Protein AF-A0A7S2TRZ1-F1 (afdb_monomer)

Sequence (230 aa):
ISNISLGAEDNKESEDEAQDNDDRSEGPHEAHVPESIKLAAESANAAPFIQKLPEGYHTQLGEGGISLSGGQQQRIAIARAIEKKPALLLLDEAFANLDAKAEASVLGALKSLVQARPQTVVTVAHQLSTIAWSDQIVCMEHGTVAEIGSHKELMAQKGLYFQLYEQQRNSCEVAGKEEDDDEDEPDTLNLPDLKMYRALTLPVLRRARSDVLALCGGDDMSLGEKRTSL

Organism: NCBI:txid641309

Solvent-accessible surface area (backbone atoms only — not comparable to full-atom values): 14713 Å² total; per-residue (Å²): 130,81,64,94,67,83,75,87,76,91,81,80,92,73,91,79,83,92,74,92,82,82,98,64,94,71,58,98,68,62,82,87,66,58,65,64,54,54,53,19,23,49,40,28,67,30,42,80,59,36,67,71,38,98,41,28,89,71,51,58,54,43,98,95,42,54,82,70,54,69,36,55,51,36,22,49,53,48,13,58,54,54,55,68,63,53,58,68,43,80,35,74,48,63,56,75,58,44,55,72,68,56,39,54,51,26,52,53,39,49,54,50,49,48,72,75,41,92,47,50,75,50,74,49,64,93,52,56,81,79,52,54,80,40,82,64,43,77,42,71,51,100,90,40,80,71,46,74,36,30,50,70,57,39,53,71,67,61,44,72,65,28,54,55,46,52,51,56,54,49,61,62,57,56,78,73,68,87,80,90,84,86,89,81,81,88,76,76,85,82,67,83,67,73,65,54,65,69,60,64,50,55,62,58,53,52,48,55,51,50,56,50,47,68,71,47,77,83,76,90,78,89,76,84,80,82,80,86,76,136

Mean predicted aligned error: 16.38 Å

Radius of gyration: 23.21 Å; Cα contacts (8 Å, |Δi|>4): 169; chains: 1; bounding box: 48×49×70 Å

Secondary structure (DSSP, 8-state):
---------------------------TT-TT--HHHHHHHHHTT-HHHHTTSTTGGG--BSTTSBPPPHHHHHHHHHHHHHHT--SEEEEESTTTTS-HHHHHHHHHHHHHHHHHS--EEEEE-S-GGGTTT-S-EEEEETTEEEEEE-HHHHHHHTSHHHHHHHHHHHHHHHTT-----------------THHHHHHHHHHHHHHHHHHHHHS--------------

pLDDT: mean 70.96, std 24.3, range [24.33, 96.19]

InterPro domains:
  IPR003439 ABC transporter-like, ATP-binding domain [PF00005] (21-96)
  IPR003439 ABC transporter-like, ATP-binding domain [PS50893] (1-167)
  IPR017871 ABC transporter-like, conserved site [PS00211] (68-82)
  IPR027417 P-loop containing nucleoside triphosphate hydrolase [G3DSA:3.40.50.300] (3-181)
  IPR027417 P-loop containing nucleoside triphosphate hydrolase [SSF52540] (34-168)
  IPR039421 Type 1 protein exporter [PTHR43394] (2-171)

Nearest PDB structures (foldseek):
  7dqv-assembly1_A  TM=9.314E-01  e=6.293E-12  Cyanidioschyzon merolae strain 10D
  6a6m-assembly1_A  TM=9.317E-01  e=4.608E-11  Cyanidioschyzon merolae strain 10D
  2ixf-assembly2_D  TM=9.029E-01  e=1.224E-09  Rattus norvegicus
  2ixf-assembly2_C  TM=9.037E-01  e=5.290E-09  Rattus norvegicus
  4k8o-assembly1_A-2  TM=8.414E-01  e=3.511E-09  Rattus norvegicus

Structure (mmCIF, N/CA/C/O backbone):
data_AF-A0A7S2TRZ1-F1
#
_entry.id   AF-A0A7S2TRZ1-F1
#
loop_
_atom_site.group_PDB
_atom_site.id
_atom_site.type_symbol
_atom_site.label_atom_id
_atom_site.label_alt_id
_atom_site.label_comp_id
_atom_site.label_asym_id
_atom_site.label_entity_id
_atom_site.label_seq_id
_atom_site.pdbx_PDB_ins_code
_atom_site.Cartn_x
_atom_site.Cartn_y
_atom_site.Cartn_z
_atom_site.occupancy
_atom_site.B_iso_or_equiv
_atom_site.auth_seq_id
_atom_site.auth_comp_id
_atom_site.auth_asym_id
_atom_site.auth_atom_id
_atom_site.pdbx_PDB_model_num
ATOM 1 N N . ILE A 1 1 ? 8.282 -18.794 -9.040 1.00 36.75 1 ILE A N 1
ATOM 2 C CA . ILE A 1 1 ? 7.969 -17.427 -9.518 1.00 36.75 1 ILE A CA 1
ATOM 3 C C . ILE A 1 1 ? 8.087 -17.505 -11.028 1.00 36.75 1 ILE A C 1
ATOM 5 O O . ILE A 1 1 ? 9.167 -17.328 -11.566 1.00 36.75 1 ILE A O 1
ATOM 9 N N . SER A 1 2 ? 7.024 -17.992 -11.665 1.00 24.33 2 SER A N 1
ATOM 10 C CA . SER A 1 2 ? 7.039 -18.350 -13.082 1.00 24.33 2 SER A CA 1
ATOM 11 C C . SER A 1 2 ? 6.894 -17.097 -13.937 1.00 24.33 2 SER A C 1
ATOM 13 O O . SER A 1 2 ? 6.136 -16.201 -13.563 1.00 24.33 2 SER A O 1
ATOM 15 N N . ASN A 1 3 ? 7.667 -17.079 -15.022 1.00 29.25 3 ASN A N 1
ATOM 16 C CA . ASN A 1 3 ? 7.712 -16.189 -16.178 1.00 29.25 3 ASN A CA 1
ATOM 17 C C . ASN A 1 3 ? 6.797 -14.957 -16.156 1.00 29.25 3 ASN A C 1
ATOM 19 O O . ASN A 1 3 ? 5.576 -15.052 -16.018 1.00 29.25 3 ASN A O 1
ATOM 23 N N . ILE A 1 4 ? 7.369 -13.806 -16.511 1.00 36.12 4 ILE A N 1
ATOM 24 C CA . ILE A 1 4 ? 6.611 -12.776 -17.228 1.00 36.12 4 ILE A CA 1
ATOM 25 C C . ILE A 1 4 ? 6.360 -13.318 -18.649 1.00 36.12 4 ILE A C 1
ATOM 27 O O . ILE A 1 4 ? 6.945 -12.867 -19.622 1.00 36.12 4 ILE A O 1
ATOM 31 N N . SER A 1 5 ? 5.535 -14.358 -18.766 1.00 33.22 5 SER A N 1
ATOM 32 C CA . SER A 1 5 ? 4.888 -14.717 -20.022 1.00 33.22 5 SER A CA 1
ATOM 33 C C . SER A 1 5 ? 3.556 -13.985 -20.008 1.00 33.22 5 SER A C 1
ATOM 35 O O . SER A 1 5 ? 2.584 -14.443 -19.410 1.00 33.22 5 SER A O 1
ATOM 37 N N . LEU A 1 6 ? 3.540 -12.798 -20.612 1.00 41.31 6 LEU A N 1
ATOM 38 C CA . LEU A 1 6 ? 2.312 -12.149 -21.058 1.00 41.31 6 LEU A CA 1
ATOM 39 C C . LEU A 1 6 ? 1.797 -12.972 -22.241 1.00 41.31 6 LEU A C 1
ATOM 41 O O . LEU A 1 6 ? 2.135 -12.709 -23.390 1.00 41.31 6 LEU A O 1
ATOM 45 N N . GLY A 1 7 ? 1.090 -14.057 -21.924 1.00 29.17 7 GLY A N 1
ATOM 46 C CA . GLY A 1 7 ? 0.453 -14.923 -22.903 1.00 29.17 7 GLY A CA 1
ATOM 47 C C . GLY A 1 7 ? -0.601 -14.140 -23.670 1.00 29.17 7 GLY A C 1
ATOM 48 O O . GLY A 1 7 ? -1.638 -13.781 -23.118 1.00 29.17 7 GLY A O 1
ATOM 49 N N . ALA A 1 8 ? -0.298 -13.881 -24.937 1.00 36.03 8 ALA A N 1
ATOM 50 C CA . ALA A 1 8 ? -1.290 -13.745 -25.979 1.00 36.03 8 ALA A CA 1
ATOM 51 C C . ALA A 1 8 ? -1.864 -15.139 -26.244 1.00 36.03 8 ALA A C 1
ATOM 53 O O . ALA A 1 8 ? -1.216 -15.921 -26.925 1.00 36.03 8 ALA A O 1
ATOM 54 N N . GLU A 1 9 ? -3.041 -15.447 -25.705 1.00 43.03 9 GLU A N 1
ATOM 55 C CA . GLU A 1 9 ? -3.917 -16.480 -26.261 1.00 43.03 9 GLU A CA 1
ATOM 56 C C . GLU A 1 9 ? -5.368 -15.983 -26.168 1.00 43.03 9 GLU A C 1
ATOM 58 O O . GLU A 1 9 ? -5.834 -15.552 -25.113 1.00 43.03 9 GLU A O 1
ATOM 63 N N . ASP A 1 10 ? -6.021 -16.012 -27.330 1.00 45.34 10 ASP A N 1
ATOM 64 C CA . ASP A 1 10 ? -7.426 -15.740 -27.636 1.00 45.34 10 ASP A CA 1
ATOM 65 C C . ASP A 1 10 ? -7.947 -14.297 -27.520 1.00 45.34 10 ASP A C 1
ATOM 67 O O . ASP A 1 10 ? -8.701 -13.945 -26.612 1.00 45.34 10 ASP A O 1
ATOM 71 N N . ASN A 1 11 ? -7.734 -13.503 -28.578 1.00 37.00 11 ASN A N 1
ATOM 72 C CA . ASN A 1 11 ? -8.878 -12.785 -29.139 1.00 37.00 11 ASN A CA 1
ATOM 73 C C . ASN A 1 11 ? -8.783 -12.616 -30.659 1.00 37.00 11 ASN A C 1
ATOM 75 O O . ASN A 1 11 ? -7.720 -12.359 -31.216 1.00 37.00 11 ASN A O 1
ATOM 79 N N . LYS A 1 12 ? -9.928 -12.839 -31.299 1.00 38.97 12 LYS A N 1
ATOM 80 C CA . LYS A 1 12 ? -10.125 -13.018 -32.736 1.00 38.97 12 LYS A CA 1
ATOM 81 C C . LYS A 1 12 ? -9.741 -11.790 -33.555 1.00 38.97 12 LYS A C 1
ATOM 83 O O . LYS A 1 12 ? -9.935 -10.659 -33.124 1.00 38.97 12 LYS A O 1
ATOM 88 N N . GLU A 1 13 ? -9.286 -12.093 -34.766 1.00 44.56 13 GLU A N 1
ATOM 89 C CA . GLU A 1 13 ? -9.202 -11.228 -35.938 1.00 44.56 13 GLU A CA 1
ATOM 90 C C . GLU A 1 13 ? -10.302 -10.154 -35.963 1.00 44.56 13 GLU A C 1
ATOM 92 O O . GLU A 1 13 ? -11.495 -10.453 -36.050 1.00 44.56 13 GLU A O 1
ATOM 97 N N . SER A 1 14 ? -9.874 -8.898 -35.951 1.00 37.09 14 SER A N 1
ATOM 98 C CA . SER A 1 14 ? -10.562 -7.817 -36.644 1.00 37.09 14 SER A CA 1
ATOM 99 C C . SER A 1 14 ? -9.482 -6.946 -37.270 1.00 37.09 14 SER A C 1
ATOM 101 O O . SER A 1 14 ? -8.820 -6.166 -36.585 1.00 37.09 14 SER A O 1
ATOM 103 N N . GLU A 1 15 ? -9.253 -7.171 -38.561 1.00 48.31 15 GLU A N 1
ATOM 104 C CA . GLU A 1 15 ? -8.646 -6.186 -39.447 1.00 48.31 15 GLU A CA 1
ATOM 105 C C . GLU A 1 15 ? -9.492 -4.913 -39.356 1.00 48.31 15 GLU A C 1
ATOM 107 O O . GLU A 1 15 ? -10.701 -5.008 -39.526 1.00 48.31 15 GLU A O 1
ATOM 112 N N . ASP A 1 16 ? -8.882 -3.767 -39.052 1.00 41.38 16 ASP A N 1
ATOM 113 C CA . ASP A 1 16 ? -9.315 -2.477 -39.591 1.00 41.38 16 ASP A CA 1
ATOM 114 C C . ASP A 1 16 ? -8.231 -1.402 -39.378 1.00 41.38 16 ASP A C 1
ATOM 116 O O . ASP A 1 16 ? -7.816 -1.087 -38.266 1.00 41.38 16 ASP A O 1
ATOM 120 N N . GLU A 1 17 ? -7.791 -0.891 -40.528 1.00 41.53 17 GLU A N 1
ATOM 121 C CA . GLU A 1 17 ? -7.323 0.463 -40.842 1.00 41.53 17 GLU A CA 1
ATOM 122 C C . GLU A 1 17 ? -6.080 1.048 -40.140 1.00 41.53 17 GLU A C 1
ATOM 124 O O . GLU A 1 17 ? -6.079 1.531 -39.011 1.00 41.53 17 GLU A O 1
ATOM 129 N N . ALA A 1 18 ? -5.012 1.123 -40.941 1.00 48.09 18 ALA A N 1
ATOM 130 C CA . ALA A 1 18 ? -3.857 1.979 -40.735 1.00 48.09 18 ALA A CA 1
ATOM 131 C C . ALA A 1 18 ? -4.242 3.463 -40.796 1.00 48.09 18 ALA A C 1
ATOM 133 O O . ALA A 1 18 ? -4.776 3.915 -41.809 1.00 48.09 18 ALA A O 1
ATOM 134 N N . GLN A 1 19 ? -3.846 4.235 -39.783 1.00 42.81 19 GLN A N 1
ATOM 135 C CA . GLN A 1 19 ? -3.663 5.679 -39.898 1.00 42.81 19 GLN A CA 1
ATOM 136 C C . GLN A 1 19 ? -2.371 6.111 -39.196 1.00 42.81 19 GLN A C 1
ATOM 138 O O . GLN A 1 19 ? -2.212 5.968 -37.986 1.00 42.81 19 GLN A O 1
ATOM 143 N N . ASP A 1 20 ? -1.464 6.611 -40.038 1.00 58.28 20 ASP A N 1
ATOM 144 C CA . ASP A 1 20 ? -0.386 7.569 -39.786 1.00 58.28 20 ASP A CA 1
ATOM 145 C C . ASP A 1 20 ? -0.559 8.379 -38.491 1.00 58.28 20 ASP A C 1
ATOM 147 O O . ASP A 1 20 ? -1.594 9.027 -38.321 1.00 58.28 20 ASP A O 1
ATOM 151 N N . ASN A 1 21 ? 0.475 8.409 -37.637 1.00 46.56 21 ASN A N 1
ATOM 152 C CA . ASN A 1 21 ? 1.004 9.647 -37.051 1.00 46.56 21 ASN A CA 1
ATOM 153 C C . ASN A 1 21 ? 2.217 9.418 -36.126 1.00 46.56 21 ASN A C 1
ATOM 155 O O . ASN A 1 21 ? 2.149 8.699 -35.135 1.00 46.56 21 ASN A O 1
ATOM 159 N N . ASP A 1 22 ? 3.243 10.213 -36.423 1.00 49.19 22 ASP A N 1
ATOM 160 C CA . ASP A 1 22 ? 4.247 10.806 -35.533 1.00 49.19 22 ASP A CA 1
ATOM 161 C C . ASP A 1 22 ? 5.479 9.972 -35.122 1.00 49.19 22 ASP A C 1
ATOM 163 O O . ASP A 1 22 ? 5.461 9.078 -34.279 1.00 49.19 22 ASP A O 1
ATOM 167 N N . ASP A 1 23 ? 6.590 10.380 -35.733 1.00 48.91 23 ASP A N 1
ATOM 168 C CA . ASP A 1 23 ? 7.974 9.962 -35.554 1.00 48.91 23 ASP A CA 1
ATOM 169 C C . ASP A 1 23 ? 8.469 10.334 -34.143 1.00 48.91 23 ASP A C 1
ATOM 171 O O . ASP A 1 23 ? 8.980 11.428 -33.886 1.00 48.91 23 ASP A O 1
ATOM 175 N N . ARG A 1 24 ? 8.300 9.417 -33.188 1.00 52.19 24 ARG A N 1
ATOM 176 C CA . ARG A 1 24 ? 9.123 9.369 -31.975 1.00 52.19 24 ARG A CA 1
ATOM 177 C C . ARG A 1 24 ? 9.998 8.141 -32.082 1.00 52.19 24 ARG A C 1
ATOM 179 O O . ARG A 1 24 ? 9.510 7.054 -32.356 1.00 52.19 24 ARG A O 1
ATOM 186 N N . SER A 1 25 ? 11.292 8.334 -31.869 1.00 45.72 25 SER A N 1
ATOM 187 C CA . SER A 1 25 ? 12.320 7.301 -31.874 1.00 45.72 25 SER A CA 1
ATOM 188 C C . SER A 1 25 ? 12.052 6.231 -30.803 1.00 45.72 25 SER A C 1
ATOM 190 O O . SER A 1 25 ? 12.674 6.241 -29.740 1.00 45.72 25 SER A O 1
ATOM 192 N N . GLU A 1 26 ? 11.110 5.328 -31.058 1.00 49.06 26 GLU A N 1
ATOM 193 C CA . GLU A 1 26 ? 10.903 4.123 -30.268 1.00 49.06 26 GLU A CA 1
ATOM 194 C C . GLU A 1 26 ? 12.046 3.164 -30.611 1.00 49.06 26 GLU A C 1
ATOM 196 O O . GLU A 1 26 ? 12.243 2.762 -31.761 1.00 49.06 26 GLU A O 1
ATOM 201 N N . GLY A 1 27 ? 12.881 2.855 -29.619 1.00 45.16 27 GLY A N 1
ATOM 202 C CA . GLY A 1 27 ? 13.932 1.859 -29.789 1.00 45.16 27 GLY A CA 1
ATOM 203 C C . GLY A 1 27 ? 13.325 0.502 -30.183 1.00 45.16 27 GLY A C 1
ATOM 204 O O . GLY A 1 27 ? 12.184 0.212 -29.824 1.00 45.16 27 GLY A O 1
ATOM 205 N N . PRO A 1 28 ? 14.084 -0.384 -30.854 1.00 47.75 28 PRO A N 1
ATOM 206 C CA . PRO A 1 28 ? 13.586 -1.649 -31.418 1.00 47.75 28 PRO A CA 1
ATOM 207 C C . PRO A 1 28 ? 13.008 -2.660 -30.400 1.00 47.75 28 PRO A C 1
ATOM 209 O O . PRO A 1 28 ? 12.585 -3.741 -30.796 1.00 47.75 28 PRO A O 1
ATOM 212 N N . HIS A 1 29 ? 12.969 -2.323 -29.106 1.00 52.62 29 HIS A N 1
ATOM 213 C CA . HIS A 1 29 ? 12.478 -3.159 -28.007 1.00 52.62 29 HIS A CA 1
ATOM 214 C C . HIS A 1 29 ? 11.167 -2.663 -27.358 1.00 52.62 29 HIS A C 1
ATOM 216 O O . HIS A 1 29 ? 10.716 -3.276 -26.394 1.00 52.62 29 HIS A O 1
ATOM 222 N N . GLU A 1 30 ? 10.551 -1.574 -27.842 1.00 54.59 30 GLU A N 1
ATOM 223 C CA . GLU A 1 30 ? 9.273 -1.056 -27.299 1.00 54.59 30 GLU A CA 1
ATOM 224 C C . GLU A 1 30 ? 8.031 -1.436 -28.118 1.00 54.59 30 GLU A C 1
ATOM 226 O O . GLU A 1 30 ? 6.899 -1.254 -27.651 1.00 54.59 30 GLU A O 1
ATOM 231 N N . ALA A 1 31 ? 8.229 -2.001 -29.310 1.00 56.78 31 ALA A N 1
ATOM 232 C CA . ALA A 1 31 ? 7.145 -2.406 -30.188 1.00 56.78 31 ALA A CA 1
ATOM 233 C C . ALA A 1 31 ? 6.354 -3.559 -29.545 1.00 56.78 31 ALA A C 1
ATOM 235 O O . ALA A 1 31 ? 6.881 -4.653 -29.361 1.00 56.78 31 ALA A O 1
ATOM 236 N N . HIS A 1 32 ? 5.073 -3.307 -29.244 1.00 75.06 32 HIS A N 1
ATOM 237 C CA . HIS A 1 32 ? 4.076 -4.278 -28.760 1.00 75.06 32 HIS A CA 1
ATOM 238 C C . HIS A 1 32 ? 3.955 -4.495 -27.230 1.00 75.06 32 HIS A C 1
ATOM 240 O O . HIS A 1 32 ? 3.493 -5.546 -26.778 1.00 75.06 32 HIS A O 1
ATOM 246 N N . VAL A 1 33 ? 4.277 -3.496 -26.399 1.00 86.19 33 VAL A N 1
ATOM 247 C CA . VAL A 1 33 ? 3.873 -3.509 -24.974 1.00 86.19 33 VAL A CA 1
ATOM 248 C C . VAL A 1 33 ? 2.527 -2.789 -24.798 1.00 86.19 33 VAL A C 1
ATOM 250 O O . VAL A 1 33 ? 2.463 -1.589 -25.075 1.00 86.19 33 VAL A O 1
ATOM 253 N N . PRO A 1 34 ? 1.468 -3.462 -24.296 1.00 90.94 34 PRO A N 1
ATOM 254 C CA . PRO A 1 34 ? 0.183 -2.829 -24.007 1.00 90.94 34 PRO A CA 1
ATOM 255 C C . PRO A 1 34 ? 0.311 -1.585 -23.121 1.00 90.94 34 PRO A C 1
ATOM 257 O O . PRO A 1 34 ? 0.995 -1.603 -22.094 1.00 90.94 34 PRO A O 1
ATOM 260 N N . GLU A 1 35 ? -0.405 -0.516 -23.469 1.00 91.88 35 GLU A N 1
ATOM 261 C CA . GLU A 1 35 ? -0.395 0.745 -22.713 1.00 91.88 35 GLU A CA 1
ATOM 262 C C . GLU A 1 35 ? -0.846 0.552 -21.255 1.00 91.88 35 GLU A C 1
ATOM 264 O O . GLU A 1 35 ? -0.286 1.158 -20.342 1.00 91.88 35 GLU A O 1
ATOM 269 N N . SER A 1 36 ? -1.779 -0.377 -21.003 1.00 91.44 36 SER A N 1
ATOM 270 C CA . SER A 1 36 ? -2.210 -0.741 -19.646 1.00 91.44 36 SER A CA 1
ATOM 271 C C . SER A 1 36 ? -1.050 -1.199 -18.757 1.00 91.44 36 SER A C 1
ATOM 273 O O . SER A 1 36 ? -1.023 -0.876 -17.569 1.00 91.44 36 SER A O 1
ATOM 275 N N . ILE A 1 37 ? -0.076 -1.910 -19.329 1.00 93.38 37 ILE A N 1
ATOM 276 C CA . ILE A 1 37 ? 1.107 -2.402 -18.621 1.00 93.38 37 ILE A CA 1
ATOM 277 C C . ILE A 1 37 ? 2.071 -1.253 -18.344 1.00 93.38 37 ILE A C 1
ATOM 279 O O . ILE A 1 37 ? 2.590 -1.166 -17.231 1.00 93.38 37 ILE A O 1
ATOM 283 N N . LYS A 1 38 ? 2.275 -0.353 -19.317 1.00 93.56 38 LYS A N 1
ATOM 284 C CA . LYS A 1 38 ? 3.113 0.844 -19.138 1.00 93.56 38 LYS A CA 1
ATOM 285 C C . LYS A 1 38 ? 2.562 1.714 -17.999 1.00 93.56 38 LYS A C 1
ATOM 287 O O . LYS A 1 38 ? 3.283 1.994 -17.044 1.00 93.56 38 LYS A O 1
ATOM 292 N N . LEU A 1 39 ? 1.259 2.006 -18.011 1.00 93.06 39 LEU A N 1
ATOM 293 C CA . LEU A 1 39 ? 0.579 2.782 -16.964 1.00 93.06 39 LEU A CA 1
ATOM 294 C C . LEU A 1 39 ? 0.636 2.107 -15.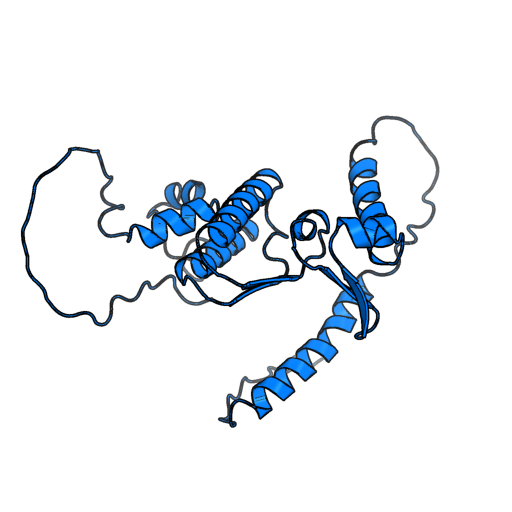584 1.00 93.06 39 LEU A C 1
ATOM 296 O O . LEU A 1 39 ? 0.837 2.768 -14.560 1.00 93.06 39 LEU A O 1
ATOM 300 N N . ALA A 1 40 ? 0.472 0.783 -15.529 1.00 93.44 40 ALA A N 1
ATOM 301 C CA . ALA A 1 40 ? 0.580 0.038 -14.278 1.00 93.44 40 ALA A CA 1
ATOM 302 C C . ALA A 1 40 ? 2.017 0.044 -13.729 1.00 93.44 40 ALA A C 1
ATOM 304 O O . ALA A 1 40 ? 2.223 0.202 -12.523 1.00 93.44 40 ALA A O 1
ATOM 305 N N . ALA A 1 41 ? 3.015 -0.086 -14.606 1.00 94.69 41 ALA A N 1
ATOM 306 C CA . ALA A 1 41 ? 4.422 0.006 -14.245 1.00 94.69 41 ALA A CA 1
ATOM 307 C C . ALA A 1 41 ? 4.805 1.415 -13.775 1.00 94.69 41 ALA A C 1
ATOM 309 O O . ALA A 1 41 ? 5.583 1.545 -12.833 1.00 94.69 41 ALA A O 1
ATOM 310 N N . GLU A 1 42 ? 4.254 2.468 -14.371 1.00 93.88 42 GLU A N 1
ATOM 311 C CA . GLU A 1 42 ? 4.427 3.847 -13.900 1.00 93.88 42 GLU A CA 1
ATOM 312 C C . GLU A 1 42 ? 3.799 4.054 -12.520 1.00 93.88 42 GLU A C 1
ATOM 314 O O . GLU A 1 42 ? 4.466 4.538 -11.605 1.00 93.88 42 GLU A O 1
ATOM 319 N N . SER A 1 43 ? 2.560 3.590 -12.329 1.00 93.12 43 SER A N 1
ATOM 320 C CA . SER A 1 43 ? 1.837 3.685 -11.051 1.00 93.12 43 SER A CA 1
ATOM 321 C C . SER A 1 43 ? 2.580 2.989 -9.905 1.00 93.12 43 SER A C 1
ATOM 323 O O . SER A 1 43 ? 2.581 3.463 -8.772 1.00 93.12 43 SER A O 1
ATOM 325 N N . ALA A 1 44 ? 3.252 1.874 -10.197 1.00 93.44 44 ALA A N 1
ATOM 326 C CA . ALA A 1 44 ? 4.063 1.139 -9.231 1.00 93.44 44 ALA A CA 1
ATOM 327 C C . ALA A 1 44 ? 5.524 1.625 -9.139 1.00 93.44 44 ALA A C 1
ATOM 329 O O . ALA A 1 44 ? 6.347 0.975 -8.492 1.00 93.44 44 ALA A O 1
ATOM 330 N N . ASN A 1 45 ? 5.875 2.741 -9.792 1.00 93.81 45 ASN A N 1
ATOM 331 C CA . ASN A 1 45 ? 7.243 3.261 -9.881 1.00 93.81 45 ASN A CA 1
ATOM 332 C C . ASN A 1 45 ? 8.261 2.198 -10.364 1.00 93.81 45 ASN A C 1
ATOM 334 O O . ASN A 1 45 ? 9.403 2.122 -9.893 1.00 93.81 45 ASN A O 1
ATOM 338 N N . ALA A 1 46 ? 7.821 1.330 -11.274 1.00 94.06 46 ALA A N 1
ATOM 339 C CA . ALA A 1 46 ? 8.599 0.248 -11.861 1.00 94.06 46 ALA A CA 1
ATOM 340 C C . ALA A 1 46 ? 9.183 0.606 -13.235 1.00 94.06 46 ALA A C 1
ATOM 342 O O . ALA A 1 46 ? 10.305 0.200 -13.544 1.00 94.06 46 ALA A O 1
ATOM 343 N N . ALA A 1 47 ? 8.479 1.429 -14.019 1.00 93.62 47 ALA A N 1
ATOM 344 C CA . ALA A 1 47 ? 8.921 1.858 -15.347 1.00 93.62 47 ALA A CA 1
ATOM 345 C C . ALA A 1 47 ? 10.387 2.361 -15.394 1.00 93.62 47 ALA A C 1
ATOM 347 O O . ALA A 1 47 ? 11.134 1.885 -16.252 1.00 93.62 47 ALA A O 1
ATOM 348 N N . PRO A 1 48 ? 10.875 3.199 -14.446 1.00 91.88 48 PRO A N 1
ATOM 349 C CA . PRO A 1 48 ? 12.235 3.742 -14.523 1.00 91.88 48 PRO A CA 1
ATOM 350 C C . PRO A 1 48 ? 13.356 2.706 -14.411 1.00 91.88 48 PRO A C 1
ATOM 352 O O . PRO A 1 48 ? 14.467 2.964 -14.870 1.00 91.88 48 PRO A O 1
ATOM 355 N N . PHE A 1 49 ? 13.121 1.568 -13.745 1.00 91.62 49 PHE A N 1
ATOM 356 C CA . PHE A 1 49 ? 14.126 0.504 -13.683 1.00 91.62 49 PHE A CA 1
ATOM 357 C C . PHE A 1 49 ? 13.918 -0.532 -14.783 1.00 91.62 49 PHE A C 1
ATOM 359 O O . PHE A 1 49 ? 14.909 -1.070 -15.261 1.00 91.62 49 PHE A O 1
ATOM 366 N N . ILE A 1 50 ? 12.674 -0.779 -15.210 1.00 92.44 50 ILE A N 1
ATOM 367 C CA . ILE A 1 50 ? 12.378 -1.675 -16.334 1.00 92.44 50 ILE A CA 1
ATOM 368 C C . ILE A 1 50 ? 13.063 -1.155 -17.602 1.00 92.44 50 ILE A C 1
ATOM 370 O O . ILE A 1 50 ? 13.746 -1.919 -18.269 1.00 92.44 50 ILE A O 1
ATOM 374 N N . GLN A 1 51 ? 12.991 0.151 -17.873 1.00 90.38 51 GLN A N 1
ATOM 375 C CA . GLN A 1 51 ? 13.660 0.790 -19.019 1.00 90.38 51 GLN A CA 1
ATOM 376 C C . GLN A 1 51 ? 15.194 0.677 -18.997 1.00 90.38 51 GLN A C 1
ATOM 378 O O . GLN A 1 51 ? 15.838 0.848 -20.025 1.00 90.38 51 GLN A O 1
ATOM 383 N N . LYS A 1 52 ? 15.797 0.410 -17.831 1.00 90.75 52 LYS A N 1
ATOM 384 C CA . LYS A 1 52 ? 17.251 0.221 -17.692 1.00 90.75 52 LYS A CA 1
ATOM 385 C C . LYS A 1 52 ? 17.681 -1.228 -17.906 1.00 90.75 52 LYS A C 1
ATOM 387 O O . LYS A 1 52 ? 18.879 -1.504 -17.895 1.00 90.75 52 LYS A O 1
ATOM 392 N N . LEU A 1 53 ? 16.732 -2.155 -18.030 1.00 89.88 53 LEU A N 1
ATOM 393 C CA . LEU A 1 53 ? 17.034 -3.549 -18.316 1.00 89.88 53 LEU A CA 1
ATOM 394 C C . LEU A 1 53 ? 17.402 -3.715 -19.800 1.00 89.88 53 LEU A C 1
ATOM 396 O O . LEU A 1 53 ? 16.877 -2.974 -20.631 1.00 89.88 53 LEU A O 1
ATOM 400 N N . PRO A 1 54 ? 18.254 -4.697 -20.151 1.00 86.56 54 PRO A N 1
ATOM 401 C CA . PRO A 1 54 ? 18.738 -4.885 -21.520 1.00 86.56 54 PRO A CA 1
ATOM 402 C C . PRO A 1 54 ? 17.632 -5.033 -22.571 1.00 86.56 54 PRO A C 1
ATOM 404 O O . PRO A 1 54 ? 17.791 -4.546 -23.683 1.00 86.56 54 PRO A O 1
ATOM 407 N N . GLU A 1 55 ? 16.513 -5.669 -22.214 1.00 87.81 55 GLU A N 1
ATOM 408 C CA . GLU A 1 55 ? 15.370 -5.903 -23.109 1.00 87.81 55 GLU A CA 1
ATOM 409 C C . GLU A 1 55 ? 14.104 -5.177 -22.622 1.00 87.81 55 GLU A C 1
ATOM 411 O O . GLU A 1 55 ? 12.984 -5.524 -22.999 1.00 87.81 55 GLU A O 1
ATOM 416 N N . GLY A 1 56 ? 14.248 -4.187 -21.734 1.00 90.56 56 GLY A N 1
ATOM 417 C CA . GLY A 1 56 ? 13.116 -3.431 -21.205 1.00 90.56 56 GLY A CA 1
ATOM 418 C C . GLY A 1 56 ? 12.046 -4.334 -20.577 1.00 90.56 56 GLY A C 1
ATOM 419 O O . GLY A 1 56 ? 12.342 -5.192 -19.740 1.00 90.56 56 GLY A O 1
ATOM 420 N N . TYR A 1 57 ? 10.799 -4.168 -21.026 1.00 90.06 57 TYR A N 1
ATOM 421 C CA . TYR A 1 57 ? 9.641 -4.967 -20.602 1.00 90.06 57 TYR A CA 1
ATOM 422 C C . TYR A 1 57 ? 9.700 -6.443 -21.026 1.00 90.06 57 TYR A C 1
ATOM 424 O O . TYR A 1 57 ? 9.001 -7.261 -20.431 1.00 90.06 57 TYR A O 1
ATOM 432 N N . HIS A 1 58 ? 10.525 -6.791 -22.017 1.00 88.94 58 HIS A N 1
ATOM 433 C CA . HIS A 1 58 ? 10.685 -8.166 -22.496 1.00 88.94 58 HIS A CA 1
ATOM 434 C C . HIS A 1 58 ? 11.767 -8.950 -21.744 1.00 88.94 58 HIS A C 1
ATOM 436 O O . HIS A 1 58 ? 11.894 -10.157 -21.939 1.00 88.94 58 HIS A O 1
ATOM 442 N N . THR A 1 59 ? 12.492 -8.289 -20.838 1.00 89.12 59 THR A N 1
ATOM 443 C CA . THR A 1 59 ? 13.565 -8.904 -20.054 1.00 89.12 59 THR A CA 1
ATOM 444 C C . THR A 1 59 ? 13.072 -10.122 -19.275 1.00 89.12 59 THR A C 1
ATOM 446 O O . THR A 1 59 ? 12.176 -10.029 -18.431 1.00 89.12 59 THR A O 1
ATOM 449 N N . GLN A 1 60 ? 13.727 -11.262 -19.489 1.00 87.06 60 GLN A N 1
ATOM 450 C CA . GLN A 1 60 ? 13.462 -12.478 -18.725 1.00 87.06 60 GLN A CA 1
ATOM 451 C C . GLN A 1 60 ? 13.978 -12.367 -17.282 1.00 87.06 60 GLN A C 1
ATOM 453 O O . GLN A 1 60 ? 15.131 -12.003 -17.030 1.00 87.06 60 GLN A O 1
ATOM 458 N N . LEU A 1 61 ? 13.119 -12.721 -16.323 1.00 88.62 61 LEU A N 1
ATOM 459 C CA . LEU A 1 61 ? 13.427 -12.737 -14.891 1.00 88.62 61 LEU A CA 1
ATOM 460 C C . LEU A 1 61 ? 13.475 -14.171 -14.355 1.00 88.62 61 LEU A C 1
ATOM 462 O O . LEU A 1 61 ? 12.645 -14.995 -14.737 1.00 88.62 61 LEU A O 1
ATOM 466 N N . GLY A 1 62 ? 14.359 -14.435 -13.389 1.00 80.88 62 GLY A N 1
ATOM 467 C CA . GLY A 1 62 ? 14.405 -15.709 -12.659 1.00 80.88 62 GLY A CA 1
ATOM 468 C C . GLY A 1 62 ? 15.588 -16.601 -13.032 1.00 80.88 62 GLY A C 1
ATOM 469 O O . GLY A 1 62 ? 16.665 -16.110 -13.356 1.00 80.88 62 GLY A O 1
ATOM 470 N N . GLU A 1 63 ? 15.412 -17.918 -12.917 1.00 70.19 63 GLU A N 1
ATOM 471 C CA . GLU A 1 63 ? 16.479 -18.901 -13.138 1.00 70.19 63 GLU A CA 1
ATOM 472 C C . GLU A 1 63 ? 16.872 -18.923 -14.626 1.00 70.19 63 GLU A C 1
ATOM 474 O O . GLU A 1 63 ? 16.099 -19.358 -15.475 1.00 70.19 63 GLU A O 1
ATOM 479 N N . GLY A 1 64 ? 18.052 -18.373 -14.941 1.00 70.06 64 GLY A N 1
ATOM 480 C CA . GLY A 1 64 ? 18.522 -18.139 -16.315 1.00 70.06 64 GLY A CA 1
ATOM 481 C C . GLY A 1 64 ? 18.311 -16.712 -16.847 1.00 70.06 64 GLY A C 1
ATOM 482 O O . GLY A 1 64 ? 18.758 -16.419 -17.952 1.00 70.06 64 GLY A O 1
ATOM 483 N N . GLY A 1 65 ? 17.682 -15.825 -16.067 1.00 77.12 65 GLY A N 1
ATOM 484 C CA . GLY A 1 65 ? 17.447 -14.416 -16.400 1.00 77.12 65 GLY A CA 1
ATOM 485 C C . GLY A 1 65 ? 18.067 -13.439 -15.396 1.00 77.12 65 GLY A C 1
ATOM 486 O O . GLY A 1 65 ? 18.902 -13.802 -14.567 1.00 77.12 65 GLY A O 1
ATOM 487 N N . ILE A 1 66 ? 17.649 -12.171 -15.455 1.00 84.06 66 ILE A N 1
ATOM 488 C CA . ILE A 1 66 ? 18.132 -11.141 -14.525 1.00 84.06 66 ILE A CA 1
ATOM 489 C C . ILE A 1 66 ? 17.447 -11.301 -13.164 1.00 84.06 66 ILE A C 1
ATOM 491 O O . ILE A 1 66 ? 16.226 -11.453 -13.062 1.00 84.06 66 ILE A O 1
ATOM 495 N N . SER A 1 67 ? 18.240 -11.228 -12.094 1.00 86.25 67 SER A N 1
ATOM 496 C CA . SER A 1 67 ? 17.733 -11.144 -10.726 1.00 86.25 67 SER A CA 1
ATOM 497 C C . SER A 1 67 ? 17.374 -9.704 -10.370 1.00 86.25 67 SER A C 1
ATOM 499 O O . SER A 1 67 ? 18.184 -8.795 -10.547 1.00 86.25 67 SER A O 1
ATOM 501 N N . LEU A 1 68 ? 16.191 -9.504 -9.799 1.00 88.69 68 LEU A N 1
ATOM 502 C CA . LEU A 1 68 ? 15.750 -8.211 -9.279 1.00 88.69 68 LEU A CA 1
ATOM 503 C C . LEU A 1 68 ? 15.977 -8.111 -7.772 1.00 88.69 68 LEU A C 1
ATOM 505 O O . LEU A 1 68 ? 15.863 -9.113 -7.062 1.00 88.69 68 LEU A O 1
ATOM 509 N N . SER A 1 69 ? 16.202 -6.895 -7.275 1.00 90.38 69 SER A N 1
ATOM 510 C CA . SER A 1 69 ? 16.189 -6.628 -5.834 1.00 90.38 69 SER A CA 1
ATOM 511 C C . SER A 1 69 ? 14.794 -6.853 -5.236 1.00 90.38 69 SER A C 1
ATOM 513 O O . SER A 1 69 ? 13.788 -6.797 -5.947 1.00 90.38 69 SER A O 1
ATOM 515 N N . GLY A 1 70 ? 14.702 -7.058 -3.917 1.00 89.00 70 GLY A N 1
ATOM 516 C CA . GLY A 1 70 ? 13.413 -7.257 -3.235 1.00 89.00 70 GLY A CA 1
ATOM 517 C C . GLY A 1 70 ? 12.405 -6.132 -3.513 1.00 89.00 70 GLY A C 1
ATOM 518 O O . GLY A 1 70 ? 11.262 -6.398 -3.881 1.00 89.00 70 GLY A O 1
ATOM 519 N N . GLY A 1 71 ? 12.849 -4.872 -3.460 1.00 89.69 71 GLY A N 1
ATOM 520 C CA . GLY A 1 71 ? 12.008 -3.713 -3.779 1.00 89.69 71 GLY A CA 1
ATOM 521 C C . GLY A 1 71 ? 11.612 -3.604 -5.256 1.00 89.69 71 GLY A C 1
ATOM 522 O O . GLY A 1 71 ? 10.540 -3.098 -5.580 1.00 89.69 71 GLY A O 1
ATOM 523 N N . GLN A 1 72 ? 12.443 -4.085 -6.186 1.00 92.69 72 GLN A N 1
ATOM 524 C CA . GLN A 1 72 ? 12.057 -4.185 -7.600 1.00 92.69 72 GLN A CA 1
ATOM 525 C C . GLN A 1 72 ? 10.993 -5.270 -7.800 1.00 92.69 72 GLN A C 1
ATOM 527 O O . GLN A 1 72 ? 9.992 -5.020 -8.466 1.00 92.69 72 GLN A O 1
ATOM 532 N N . GLN A 1 73 ? 11.159 -6.441 -7.178 1.00 91.62 73 GLN A N 1
ATOM 533 C CA . GLN A 1 73 ? 10.176 -7.527 -7.243 1.00 91.62 73 GLN A CA 1
ATOM 534 C C . GLN A 1 73 ? 8.819 -7.103 -6.667 1.00 91.62 73 GLN A C 1
ATOM 536 O O . GLN A 1 73 ? 7.788 -7.359 -7.289 1.00 91.62 73 GLN A O 1
ATOM 541 N N . GLN A 1 74 ? 8.812 -6.398 -5.530 1.00 91.56 74 GLN A N 1
ATOM 542 C CA . GLN A 1 74 ? 7.585 -5.851 -4.944 1.00 91.56 74 GLN A CA 1
ATOM 543 C C . GLN A 1 74 ? 6.899 -4.851 -5.874 1.00 91.56 74 GLN A C 1
ATOM 545 O O . GLN A 1 74 ? 5.700 -4.968 -6.115 1.00 91.56 74 GLN A O 1
ATOM 550 N N . ARG A 1 75 ? 7.646 -3.915 -6.473 1.00 93.44 75 ARG A N 1
ATOM 551 C CA . ARG A 1 75 ? 7.075 -2.956 -7.430 1.00 93.44 75 ARG A CA 1
ATOM 552 C C . ARG A 1 75 ? 6.468 -3.636 -8.658 1.00 93.44 75 ARG A C 1
ATOM 554 O O . ARG A 1 75 ? 5.387 -3.244 -9.086 1.00 93.44 75 ARG A O 1
ATOM 561 N N . ILE A 1 76 ? 7.080 -4.702 -9.181 1.00 93.50 76 ILE A N 1
ATOM 562 C CA . ILE A 1 76 ? 6.457 -5.505 -10.252 1.00 93.50 76 ILE A CA 1
ATOM 563 C C . ILE A 1 76 ? 5.188 -6.200 -9.755 1.00 93.50 76 ILE A C 1
ATOM 565 O O . ILE A 1 76 ? 4.185 -6.217 -10.465 1.00 93.50 76 ILE A O 1
ATOM 569 N N . ALA A 1 77 ? 5.198 -6.766 -8.548 1.00 92.19 77 ALA A N 1
ATOM 570 C CA . ALA A 1 77 ? 4.015 -7.408 -7.980 1.00 92.19 77 ALA A CA 1
ATOM 571 C C . ALA A 1 77 ? 2.846 -6.418 -7.825 1.00 92.19 77 ALA A C 1
ATOM 573 O O . ALA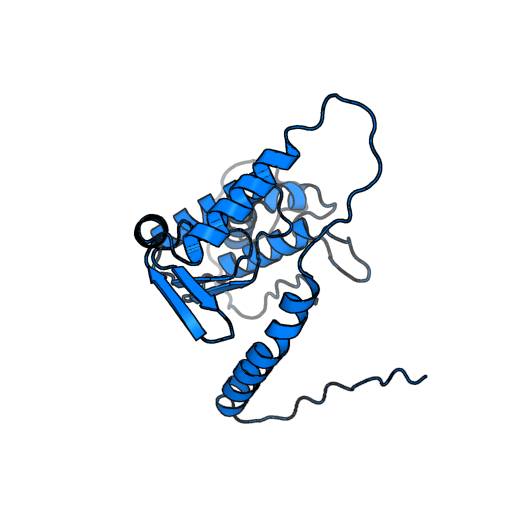 A 1 77 ? 1.720 -6.742 -8.202 1.00 92.19 77 ALA A O 1
ATOM 574 N N . ILE A 1 78 ? 3.124 -5.195 -7.361 1.00 92.38 78 ILE A N 1
ATOM 575 C CA . ILE A 1 78 ? 2.139 -4.111 -7.266 1.00 92.38 78 ILE A CA 1
ATOM 576 C C . ILE A 1 78 ? 1.629 -3.721 -8.657 1.00 92.38 78 ILE A C 1
ATOM 578 O O . ILE A 1 78 ? 0.417 -3.661 -8.853 1.00 92.38 78 ILE A O 1
ATOM 582 N N . ALA A 1 79 ? 2.518 -3.531 -9.640 1.00 94.25 79 ALA A N 1
ATOM 583 C CA . ALA A 1 79 ? 2.124 -3.226 -11.019 1.00 94.25 79 ALA A CA 1
ATOM 584 C C . ALA A 1 79 ? 1.158 -4.285 -11.570 1.00 94.25 79 ALA A C 1
ATOM 586 O O . ALA A 1 79 ? 0.096 -3.954 -12.087 1.00 94.25 79 ALA A O 1
ATOM 587 N N . ARG A 1 80 ? 1.472 -5.572 -11.377 1.00 93.69 80 ARG A N 1
ATOM 588 C CA . ARG A 1 80 ? 0.607 -6.689 -11.793 1.00 93.69 80 ARG A CA 1
ATOM 589 C C . ARG A 1 80 ? -0.747 -6.683 -11.087 1.00 93.69 80 ARG A C 1
ATOM 591 O O . ARG A 1 80 ? -1.751 -7.048 -11.692 1.00 93.69 80 ARG A O 1
ATOM 598 N N . ALA A 1 81 ? -0.784 -6.316 -9.809 1.00 92.38 81 ALA A N 1
ATOM 599 C CA . ALA A 1 81 ? -2.030 -6.235 -9.056 1.00 92.38 81 ALA A CA 1
ATOM 600 C C . ALA A 1 81 ? -2.910 -5.064 -9.528 1.00 92.38 81 ALA A C 1
ATOM 602 O O . ALA A 1 81 ? -4.126 -5.217 -9.625 1.00 92.38 81 ALA A O 1
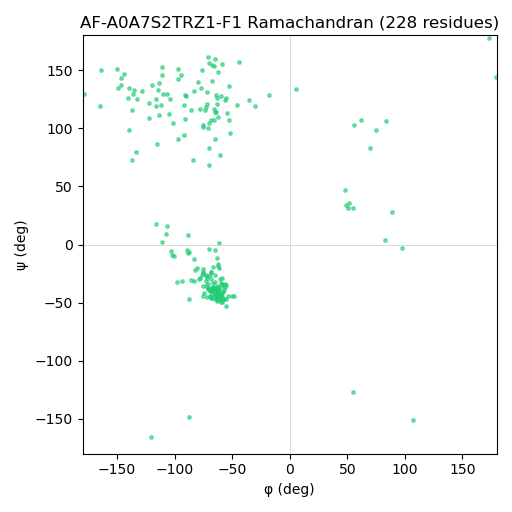ATOM 603 N N . ILE A 1 82 ? -2.298 -3.923 -9.861 1.00 91.38 82 ILE A N 1
ATOM 604 C CA . ILE A 1 82 ? -2.980 -2.740 -10.407 1.00 91.38 82 ILE A CA 1
ATOM 605 C C . ILE A 1 82 ? -3.515 -3.014 -11.817 1.00 91.38 82 ILE A C 1
ATOM 607 O O . ILE A 1 82 ? -4.673 -2.705 -12.097 1.00 91.38 82 ILE A O 1
ATOM 611 N N . GLU A 1 83 ? -2.701 -3.618 -12.687 1.00 93.62 83 GLU A N 1
ATOM 612 C CA . GLU A 1 83 ? -3.035 -3.892 -14.092 1.00 93.62 83 GLU A CA 1
ATOM 613 C C . GLU A 1 83 ? -4.303 -4.746 -14.228 1.00 93.62 83 GLU A C 1
ATOM 615 O O . GLU A 1 83 ? -5.194 -4.409 -15.007 1.00 93.62 83 GLU A O 1
ATOM 620 N N . LYS A 1 84 ? -4.456 -5.753 -13.357 1.00 92.62 84 LYS A N 1
ATOM 621 C CA . LYS A 1 84 ? -5.646 -6.618 -13.289 1.00 92.62 84 LYS A CA 1
ATOM 622 C C . LYS A 1 84 ? -6.939 -5.898 -12.916 1.00 92.62 84 LYS A C 1
ATOM 624 O O . LYS A 1 84 ? -8.009 -6.500 -12.993 1.00 92.62 84 LYS A O 1
ATOM 629 N N . LYS A 1 85 ? -6.859 -4.648 -12.454 1.00 90.56 85 LYS A N 1
ATOM 630 C CA . LYS A 1 85 ? -8.009 -3.821 -12.072 1.00 90.56 85 LYS A CA 1
ATOM 631 C C . LYS A 1 85 ? -9.011 -4.548 -11.147 1.00 90.56 85 LYS A C 1
ATOM 633 O O . LYS A 1 85 ? -10.219 -4.424 -11.365 1.00 90.56 85 LYS A O 1
ATOM 638 N N . PRO A 1 86 ? -8.584 -5.249 -10.077 1.00 92.62 86 PRO A N 1
ATOM 639 C CA . PRO A 1 86 ? -9.503 -6.038 -9.261 1.00 92.62 86 PRO A CA 1
ATOM 640 C C . PRO A 1 86 ? -10.492 -5.146 -8.499 1.00 92.62 86 PRO A C 1
ATOM 642 O O . PRO A 1 86 ? -10.177 -3.994 -8.191 1.00 92.62 86 PRO A O 1
ATOM 645 N N . ALA A 1 87 ? -11.664 -5.692 -8.164 1.00 91.56 87 ALA A N 1
ATOM 646 C CA . ALA A 1 87 ? -12.631 -5.035 -7.279 1.00 91.56 87 ALA A CA 1
ATOM 647 C C . ALA A 1 87 ? -12.162 -5.029 -5.810 1.00 91.56 87 ALA A C 1
ATOM 649 O O . ALA A 1 87 ? -12.437 -4.079 -5.084 1.00 91.56 87 ALA A O 1
ATOM 650 N N . LEU A 1 88 ? -11.415 -6.063 -5.402 1.00 93.50 88 LEU A N 1
ATOM 651 C CA . LEU A 1 88 ? -10.787 -6.198 -4.087 1.00 93.50 88 LEU A CA 1
ATOM 652 C C . LEU A 1 88 ? -9.273 -6.366 -4.252 1.00 93.50 88 LEU A C 1
ATOM 654 O O . LEU A 1 88 ? -8.820 -7.307 -4.903 1.00 93.50 88 LEU A O 1
ATOM 658 N N . LEU A 1 89 ? -8.495 -5.466 -3.657 1.00 93.12 89 LEU A N 1
ATOM 659 C CA . LEU A 1 89 ? -7.037 -5.512 -3.639 1.00 93.12 89 LEU A CA 1
ATOM 660 C C . LEU A 1 89 ? -6.545 -5.801 -2.220 1.00 93.12 89 LEU A C 1
ATOM 662 O O . LEU A 1 89 ? -6.814 -5.026 -1.308 1.00 93.12 89 LEU A O 1
ATO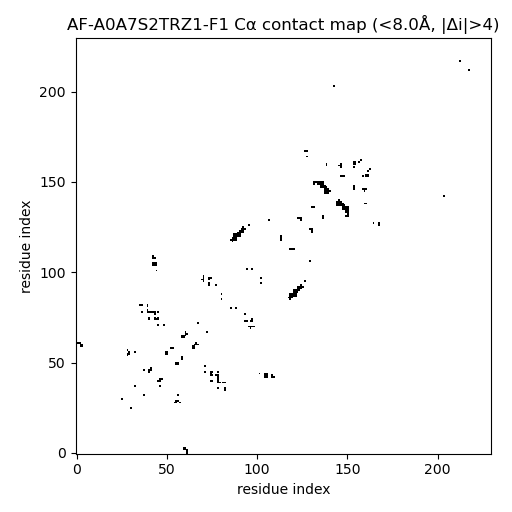M 666 N N . LEU A 1 90 ? -5.813 -6.903 -2.054 1.00 93.62 90 LEU A N 1
ATOM 667 C CA . LEU A 1 90 ? -5.177 -7.283 -0.794 1.00 93.62 90 LEU A CA 1
ATOM 668 C C . LEU A 1 90 ? -3.676 -6.998 -0.881 1.00 93.62 90 LEU 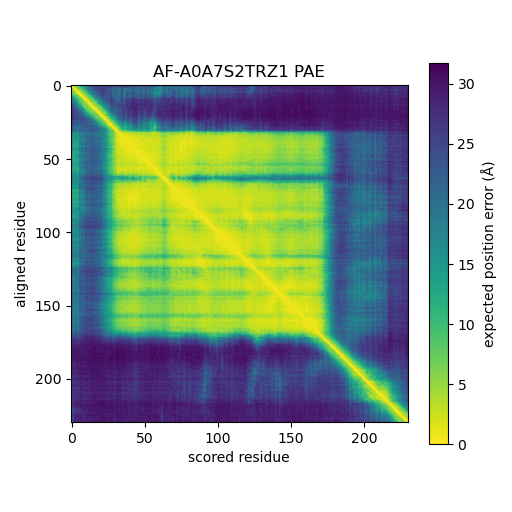A C 1
ATOM 670 O O . LEU A 1 90 ? -3.015 -7.488 -1.798 1.00 93.62 90 LEU A O 1
ATOM 674 N N . LEU A 1 91 ? -3.147 -6.220 0.059 1.00 91.50 91 LEU A N 1
ATOM 675 C CA . LEU A 1 91 ? -1.733 -5.856 0.129 1.00 91.50 91 LEU A CA 1
ATOM 676 C C . LEU A 1 91 ? -1.163 -6.302 1.475 1.00 91.50 91 LEU A C 1
ATOM 678 O O . LEU A 1 91 ? -1.485 -5.723 2.507 1.00 91.50 91 LEU A O 1
ATOM 682 N N . ASP A 1 92 ? -0.320 -7.327 1.462 1.00 90.75 92 ASP A N 1
ATOM 683 C CA . ASP A 1 92 ? 0.362 -7.819 2.660 1.00 90.75 92 ASP A CA 1
ATOM 684 C C . ASP A 1 92 ? 1.803 -7.306 2.663 1.00 90.75 92 ASP A C 1
ATOM 686 O O . ASP A 1 92 ? 2.614 -7.730 1.839 1.00 90.75 92 ASP A O 1
ATOM 690 N N . GLU A 1 93 ? 2.084 -6.305 3.500 1.00 86.06 93 GLU A N 1
ATOM 691 C CA . GLU A 1 93 ? 3.398 -5.657 3.627 1.00 86.06 93 GLU A CA 1
ATOM 692 C C . GLU A 1 93 ? 4.027 -5.238 2.282 1.00 86.06 93 GLU A C 1
ATOM 694 O O . GLU A 1 93 ? 5.247 -5.258 2.087 1.00 86.06 93 GLU A O 1
ATOM 699 N N . ALA A 1 94 ? 3.184 -4.834 1.326 1.00 85.44 94 ALA A N 1
ATOM 700 C CA . ALA A 1 94 ? 3.583 -4.631 -0.067 1.00 85.44 94 ALA A CA 1
ATOM 701 C C . ALA A 1 94 ? 4.650 -3.535 -0.260 1.00 85.44 94 ALA A C 1
ATOM 703 O O . ALA A 1 94 ? 5.320 -3.509 -1.291 1.00 85.44 94 ALA A O 1
ATOM 704 N N . PHE A 1 95 ? 4.818 -2.656 0.729 1.00 86.69 95 PHE A N 1
ATOM 705 C CA . PHE A 1 95 ? 5.716 -1.502 0.684 1.00 86.69 95 PHE A CA 1
ATOM 706 C C . PHE A 1 95 ? 7.020 -1.696 1.473 1.00 86.69 95 PHE A C 1
ATOM 708 O O . PHE A 1 95 ? 7.911 -0.861 1.381 1.00 86.69 95 PHE A O 1
ATOM 715 N N . ALA A 1 96 ? 7.167 -2.810 2.197 1.00 82.81 96 ALA A N 1
ATOM 716 C CA . ALA A 1 96 ? 8.243 -3.022 3.169 1.00 82.81 96 ALA A CA 1
ATOM 717 C C . ALA A 1 96 ? 9.674 -2.936 2.607 1.00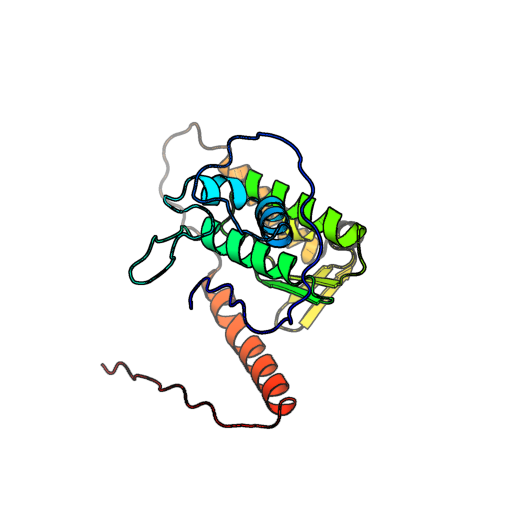 82.81 96 ALA A C 1
ATOM 719 O O . ALA A 1 96 ? 10.599 -2.600 3.338 1.00 82.81 96 ALA A O 1
ATOM 720 N N . ASN A 1 97 ? 9.881 -3.271 1.327 1.00 84.88 97 ASN A N 1
ATOM 721 C CA . ASN A 1 97 ? 11.202 -3.244 0.690 1.00 84.88 97 ASN A CA 1
ATOM 722 C C . ASN A 1 97 ? 11.366 -2.065 -0.283 1.00 84.88 97 ASN A C 1
ATOM 724 O O . ASN A 1 97 ? 12.257 -2.096 -1.139 1.00 84.88 97 ASN A O 1
ATOM 728 N N . LEU A 1 98 ? 10.496 -1.054 -0.211 1.00 87.06 98 LEU A N 1
ATOM 729 C CA . LEU A 1 98 ? 10.613 0.166 -1.005 1.00 87.06 98 LEU A CA 1
ATOM 730 C C . LEU A 1 98 ? 11.347 1.244 -0.204 1.00 87.06 98 LEU A C 1
ATOM 732 O O . LEU A 1 98 ? 11.208 1.352 1.009 1.00 87.06 98 LEU A O 1
ATOM 736 N N . ASP A 1 99 ? 12.124 2.070 -0.902 1.00 87.94 99 ASP A N 1
ATOM 737 C CA . ASP A 1 99 ? 12.626 3.312 -0.324 1.00 87.94 99 ASP A CA 1
ATOM 738 C C . ASP A 1 99 ? 11.478 4.319 -0.132 1.00 87.94 99 ASP A C 1
ATOM 740 O O . ASP A 1 99 ? 10.476 4.281 -0.850 1.00 87.94 99 ASP A O 1
ATOM 744 N N . ALA A 1 100 ? 11.645 5.266 0.794 1.00 85.38 100 ALA A N 1
ATOM 745 C CA . ALA A 1 100 ? 10.598 6.219 1.171 1.00 85.38 100 ALA A CA 1
ATOM 746 C C . ALA A 1 100 ? 10.041 7.037 -0.012 1.00 85.38 100 ALA A C 1
ATOM 748 O O . ALA A 1 100 ? 8.851 7.358 -0.052 1.00 85.38 100 ALA A O 1
ATOM 749 N N . LYS A 1 101 ? 10.878 7.368 -1.007 1.00 88.06 101 LYS A N 1
ATOM 750 C CA . LYS A 1 101 ? 10.438 8.119 -2.192 1.00 88.06 101 LYS A CA 1
ATOM 751 C C . LYS A 1 101 ? 9.581 7.240 -3.099 1.00 88.06 101 LYS A C 1
ATOM 753 O O . LYS A 1 101 ? 8.539 7.692 -3.578 1.00 88.06 101 LYS A O 1
ATOM 758 N N . ALA A 1 102 ? 10.008 6.002 -3.342 1.00 87.62 102 ALA A N 1
ATOM 759 C CA . ALA A 1 102 ? 9.225 5.042 -4.105 1.00 87.62 102 ALA A CA 1
ATOM 760 C C . ALA A 1 102 ? 7.901 4.716 -3.407 1.00 87.62 102 ALA A C 1
ATOM 762 O O . ALA A 1 102 ? 6.866 4.752 -4.065 1.00 87.62 102 ALA A O 1
ATOM 763 N N . GLU A 1 103 ? 7.915 4.468 -2.096 1.00 88.56 103 GLU A N 1
ATOM 764 C CA . GLU A 1 103 ? 6.708 4.220 -1.305 1.00 88.56 103 GLU A CA 1
ATOM 765 C C . GLU A 1 103 ? 5.704 5.372 -1.450 1.00 88.56 103 GLU A C 1
ATOM 767 O O . GLU A 1 103 ? 4.560 5.148 -1.845 1.00 88.56 103 GLU A O 1
ATOM 772 N N . ALA A 1 104 ? 6.137 6.615 -1.215 1.00 89.06 104 ALA A N 1
ATOM 773 C CA . ALA A 1 104 ? 5.270 7.786 -1.324 1.00 89.06 104 ALA A CA 1
ATOM 774 C C . ALA A 1 104 ? 4.664 7.935 -2.730 1.00 89.06 104 ALA A C 1
ATOM 776 O O . ALA A 1 104 ? 3.473 8.229 -2.866 1.00 89.06 104 ALA A O 1
ATOM 777 N N . SER A 1 105 ? 5.463 7.689 -3.773 1.00 90.88 105 SER A N 1
ATOM 778 C CA . SER A 1 105 ? 5.000 7.725 -5.163 1.00 90.88 105 SER A CA 1
ATOM 779 C C . SER A 1 105 ? 3.926 6.668 -5.431 1.00 90.88 105 SER A C 1
ATOM 781 O O . SER A 1 105 ? 2.882 6.986 -6.001 1.00 90.88 105 SER A O 1
ATOM 783 N N . VAL A 1 106 ? 4.156 5.423 -5.004 1.00 92.19 106 VAL A N 1
ATOM 784 C CA . VAL A 1 106 ? 3.220 4.312 -5.233 1.00 92.19 106 VAL A CA 1
ATOM 785 C C . VAL A 1 106 ? 1.936 4.499 -4.427 1.00 92.19 106 VAL A C 1
ATOM 787 O O . VAL A 1 106 ? 0.847 4.280 -4.952 1.00 92.19 106 VAL A O 1
ATOM 790 N N . LEU A 1 107 ? 2.026 4.964 -3.178 1.00 90.56 107 LEU A N 1
ATOM 791 C CA . LEU A 1 107 ? 0.849 5.281 -2.368 1.00 90.56 107 LEU A CA 1
ATOM 792 C C . LEU A 1 107 ? 0.022 6.415 -2.979 1.00 90.56 107 LEU A C 1
ATOM 794 O O . LEU A 1 107 ? -1.206 6.345 -2.974 1.00 90.56 107 LEU A O 1
ATOM 798 N N . GLY A 1 108 ? 0.668 7.449 -3.525 1.00 91.19 108 GLY A N 1
ATOM 799 C CA . GLY A 1 108 ? -0.018 8.525 -4.243 1.00 91.19 108 GLY A CA 1
ATOM 800 C C . GLY A 1 108 ? -0.779 8.016 -5.470 1.00 91.19 108 GLY A C 1
ATOM 801 O O . GLY A 1 108 ? -1.953 8.353 -5.660 1.00 91.19 108 GLY A O 1
ATOM 802 N N . ALA A 1 109 ? -0.144 7.149 -6.262 1.00 91.69 109 ALA A N 1
ATOM 803 C CA . ALA A 1 109 ? -0.785 6.509 -7.405 1.00 91.69 109 ALA A CA 1
ATOM 804 C C . ALA A 1 109 ? -1.962 5.621 -6.968 1.00 91.69 109 ALA A C 1
ATOM 806 O O . ALA A 1 109 ? -3.056 5.740 -7.515 1.00 91.69 109 ALA A O 1
ATO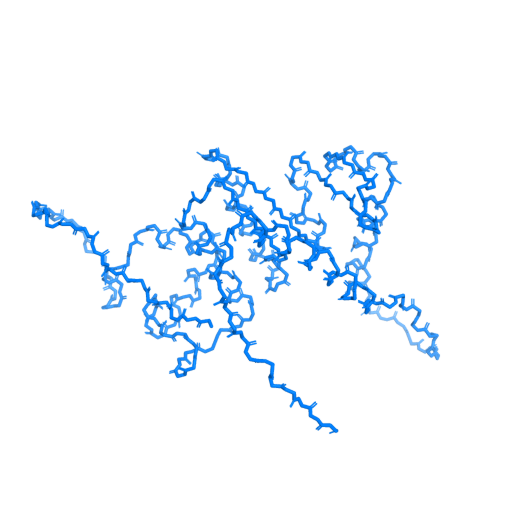M 807 N N . LEU A 1 110 ? -1.785 4.797 -5.929 1.00 90.25 110 LEU A N 1
ATOM 808 C CA . LEU A 1 110 ? -2.835 3.923 -5.405 1.00 90.25 110 LEU A CA 1
ATOM 809 C C . LEU A 1 110 ? -4.051 4.714 -4.902 1.00 90.25 110 LEU A C 1
ATOM 811 O O . LEU A 1 110 ? -5.181 4.364 -5.231 1.00 90.25 110 LEU A O 1
ATOM 815 N N . LYS A 1 111 ? -3.836 5.814 -4.171 1.00 90.25 111 LYS A N 1
ATOM 816 C CA . LYS A 1 111 ? -4.919 6.709 -3.727 1.00 90.25 111 LYS A CA 1
ATOM 817 C C . LYS A 1 111 ? -5.699 7.283 -4.905 1.00 90.25 111 LYS A C 1
ATOM 819 O O . LYS A 1 111 ? -6.926 7.290 -4.884 1.00 90.25 111 LYS A O 1
ATOM 824 N N . SER A 1 112 ? -4.989 7.722 -5.940 1.00 90.88 112 SER A N 1
ATOM 825 C CA . SER A 1 112 ? -5.604 8.266 -7.155 1.00 90.88 112 SER A CA 1
ATOM 826 C C . SER A 1 112 ? -6.419 7.198 -7.892 1.00 90.88 112 SER A C 1
ATOM 828 O O . SER A 1 112 ? -7.526 7.468 -8.352 1.00 90.88 112 SER A O 1
ATOM 830 N N . LEU A 1 113 ? -5.921 5.957 -7.940 1.00 88.88 113 LEU A N 1
ATOM 831 C CA . LEU A 1 113 ? -6.629 4.819 -8.530 1.00 88.88 113 LEU A CA 1
ATOM 832 C C . LEU A 1 113 ? -7.918 4.480 -7.773 1.00 88.88 113 LEU A C 1
ATOM 834 O O . LEU A 1 113 ? -8.947 4.269 -8.411 1.00 88.88 113 LEU A O 1
ATOM 838 N N . VAL A 1 114 ? -7.880 4.462 -6.438 1.00 88.38 114 VAL A N 1
ATOM 839 C CA . VAL A 1 114 ? -9.060 4.213 -5.589 1.00 88.38 114 VAL A CA 1
ATOM 840 C C . VAL A 1 114 ? -10.108 5.322 -5.738 1.00 88.38 114 VAL A C 1
ATOM 842 O O . VAL A 1 114 ? -11.302 5.055 -5.675 1.00 88.38 114 VAL A O 1
ATOM 845 N N . GLN A 1 115 ? -9.688 6.565 -5.983 1.00 88.38 115 GLN A N 1
ATOM 846 C CA . GLN A 1 115 ? -10.609 7.676 -6.250 1.00 88.38 115 GLN A CA 1
ATOM 847 C C . GLN A 1 115 ? -11.216 7.622 -7.657 1.00 88.38 115 GLN A C 1
ATOM 849 O O . GLN A 1 115 ? -12.371 7.995 -7.845 1.00 88.38 115 GLN A O 1
ATOM 854 N N . ALA A 1 116 ? -10.447 7.167 -8.648 1.00 89.62 116 ALA A N 1
ATOM 855 C CA . ALA A 1 116 ? -10.885 7.126 -10.039 1.00 89.62 116 ALA A CA 1
ATOM 856 C C . ALA A 1 116 ? -11.933 6.034 -10.314 1.00 89.62 116 ALA A C 1
ATOM 858 O O . ALA A 1 116 ? -12.706 6.153 -11.265 1.00 89.62 116 ALA A O 1
ATOM 859 N N . ARG A 1 117 ? -11.958 4.955 -9.521 1.00 88.00 117 ARG A N 1
ATOM 860 C CA . ARG A 1 117 ? -12.880 3.829 -9.723 1.00 88.00 117 ARG A CA 1
ATOM 861 C C . ARG A 1 117 ? -13.244 3.142 -8.404 1.00 88.00 117 ARG A C 1
ATOM 863 O O . ARG A 1 117 ? -12.404 3.073 -7.513 1.00 88.00 117 ARG A O 1
ATOM 870 N N . PRO A 1 118 ? -14.442 2.544 -8.294 1.00 87.62 118 PRO A N 1
ATOM 871 C CA . PRO A 1 118 ? -14.828 1.799 -7.102 1.00 87.62 118 PRO A CA 1
ATOM 872 C C . PRO A 1 118 ? -13.937 0.561 -6.928 1.00 87.62 118 PRO A C 1
ATOM 874 O O . PRO A 1 118 ? -13.967 -0.365 -7.741 1.00 87.62 118 PRO A O 1
ATOM 877 N N . GLN A 1 119 ? -13.138 0.555 -5.864 1.00 90.19 119 GLN A N 1
ATOM 878 C CA . GLN A 1 119 ? -12.254 -0.544 -5.491 1.00 90.19 119 GLN A CA 1
ATOM 879 C C . GLN A 1 119 ? -12.104 -0.588 -3.969 1.00 90.19 119 GLN A C 1
ATOM 881 O O . GLN A 1 119 ? -11.852 0.434 -3.337 1.00 90.19 119 GLN A O 1
ATOM 886 N N . THR A 1 120 ? -12.209 -1.777 -3.381 1.00 92.75 120 THR A N 1
ATOM 887 C CA . THR A 1 120 ? -11.885 -2.002 -1.969 1.00 92.75 120 THR A CA 1
ATOM 888 C C . THR A 1 120 ? -10.420 -2.399 -1.849 1.00 92.75 120 THR A C 1
ATOM 890 O O . THR A 1 120 ? -9.970 -3.327 -2.522 1.00 92.75 120 THR A O 1
ATOM 893 N N . VAL A 1 121 ? -9.673 -1.717 -0.983 1.00 93.12 121 VAL A N 1
ATOM 894 C CA . VAL A 1 121 ? -8.276 -2.044 -0.682 1.00 93.12 121 VAL A CA 1
ATOM 895 C C . VAL A 1 121 ? -8.180 -2.449 0.780 1.00 93.12 121 VAL A C 1
ATOM 897 O O . VAL A 1 121 ? -8.595 -1.702 1.659 1.00 93.12 121 VAL A O 1
ATOM 900 N N . VAL A 1 122 ? -7.628 -3.630 1.036 1.00 94.31 122 VAL A N 1
ATOM 901 C CA . VAL A 1 122 ? -7.307 -4.100 2.384 1.00 94.31 122 VAL A CA 1
ATOM 902 C C . VAL A 1 122 ? -5.802 -4.264 2.448 1.00 94.31 122 VAL A C 1
ATOM 904 O O . VAL A 1 122 ? -5.223 -5.036 1.683 1.00 94.31 122 VAL A O 1
ATOM 907 N N . THR A 1 123 ? -5.165 -3.522 3.346 1.00 91.50 123 THR A N 1
ATOM 908 C CA . THR A 1 123 ? -3.717 -3.578 3.526 1.00 91.50 123 THR A CA 1
ATOM 909 C C . THR A 1 123 ? -3.377 -4.020 4.940 1.00 91.50 123 THR A C 1
ATOM 911 O O . THR A 1 123 ? -3.978 -3.557 5.908 1.00 91.50 123 THR A O 1
ATOM 914 N N . VAL A 1 124 ? -2.387 -4.896 5.050 1.00 91.06 124 VAL A N 1
ATOM 915 C CA . VAL A 1 124 ? -1.696 -5.222 6.296 1.00 91.06 124 VAL A CA 1
ATOM 916 C C . VAL A 1 124 ? -0.328 -4.564 6.214 1.00 91.06 124 VAL A C 1
ATOM 918 O O . VAL A 1 124 ? 0.360 -4.685 5.199 1.00 91.06 124 VAL A O 1
ATOM 921 N N . ALA A 1 125 ? 0.059 -3.820 7.243 1.00 85.69 125 ALA A N 1
ATOM 922 C CA . ALA A 1 125 ? 1.374 -3.204 7.292 1.00 85.69 125 ALA A CA 1
ATOM 923 C C . ALA A 1 125 ? 1.881 -3.138 8.728 1.00 85.69 125 ALA A C 1
ATOM 925 O O . ALA A 1 125 ? 1.122 -2.846 9.651 1.00 85.69 125 ALA A O 1
ATOM 926 N N . HIS A 1 126 ? 3.185 -3.336 8.890 1.00 82.56 126 HIS A N 1
ATOM 927 C CA . HIS A 1 126 ? 3.898 -2.966 10.110 1.00 82.56 126 HIS A CA 1
ATOM 928 C C . HIS A 1 126 ? 4.235 -1.467 10.146 1.00 82.56 126 HIS A C 1
ATOM 930 O O . HIS A 1 126 ? 4.494 -0.921 11.214 1.00 82.56 126 HIS A O 1
ATOM 936 N N . GLN A 1 127 ? 4.248 -0.791 8.993 1.00 83.69 127 GLN A N 1
ATOM 937 C CA . GLN A 1 127 ? 4.491 0.643 8.883 1.00 83.69 127 GLN A CA 1
ATOM 938 C C . GLN A 1 127 ? 3.166 1.409 8.957 1.00 83.69 127 GLN A C 1
ATOM 940 O O . GLN A 1 127 ? 2.335 1.388 8.050 1.00 83.69 127 GLN A O 1
ATOM 945 N N . LEU A 1 128 ? 2.949 2.085 10.080 1.00 85.38 128 LEU A N 1
ATOM 946 C CA . LEU A 1 128 ? 1.676 2.705 10.420 1.00 85.38 128 LEU A CA 1
ATOM 947 C C . LEU A 1 128 ? 1.421 3.997 9.636 1.00 85.38 128 LEU A C 1
ATOM 949 O O . LEU A 1 128 ? 0.265 4.344 9.388 1.00 85.38 128 LEU A O 1
ATOM 953 N N . SER A 1 129 ? 2.474 4.675 9.163 1.00 81.25 129 SER A N 1
ATOM 954 C CA . SER A 1 129 ? 2.338 5.798 8.221 1.00 81.25 129 SER A CA 1
ATOM 955 C C . SER A 1 129 ? 1.646 5.369 6.925 1.00 81.25 129 SER A C 1
ATOM 957 O O . SER A 1 129 ? 0.881 6.132 6.334 1.00 81.25 129 SER A O 1
ATOM 959 N N . THR A 1 130 ? 1.867 4.121 6.513 1.00 80.94 130 THR A N 1
ATOM 960 C CA . THR A 1 130 ? 1.328 3.536 5.288 1.00 80.94 130 THR A CA 1
ATOM 961 C C . THR A 1 130 ? -0.151 3.186 5.407 1.00 80.94 130 THR A C 1
ATOM 963 O O . THR A 1 130 ? -0.822 3.115 4.386 1.00 80.94 130 THR A O 1
ATOM 966 N N . ILE A 1 131 ? -0.696 3.015 6.618 1.00 86.94 131 ILE A N 1
ATOM 967 C CA . ILE A 1 131 ? -2.129 2.724 6.836 1.00 86.94 131 ILE A CA 1
ATOM 968 C C . ILE A 1 131 ? -2.929 3.944 7.291 1.00 86.94 131 ILE A C 1
ATOM 970 O O . ILE A 1 131 ? -4.156 3.893 7.300 1.00 86.94 131 ILE A O 1
ATOM 974 N N . ALA A 1 132 ? -2.266 5.057 7.619 1.00 88.12 132 ALA A N 1
ATOM 975 C CA . ALA A 1 132 ? -2.908 6.275 8.118 1.00 88.12 132 ALA A CA 1
ATOM 976 C C . ALA A 1 132 ? -3.884 6.934 7.121 1.00 88.12 132 ALA A C 1
ATOM 978 O O . ALA A 1 132 ? -4.700 7.763 7.516 1.00 88.12 132 ALA A O 1
ATOM 979 N N . TRP A 1 133 ? -3.817 6.582 5.831 1.00 87.88 133 TRP A N 1
ATOM 980 C CA . TRP A 1 133 ? -4.756 7.061 4.810 1.00 87.88 133 TRP A CA 1
ATOM 981 C C . TRP A 1 133 ? -6.023 6.213 4.674 1.00 87.88 133 TRP A C 1
ATOM 983 O O . TRP A 1 133 ? -6.902 6.593 3.907 1.00 87.88 133 TRP A O 1
ATOM 993 N N . SER A 1 134 ? -6.099 5.078 5.369 1.00 90.56 134 SER A N 1
ATOM 994 C CA . SER A 1 134 ? -7.234 4.161 5.274 1.00 90.56 134 SER A CA 1
ATOM 995 C C . SER A 1 134 ? -8.490 4.798 5.860 1.00 90.56 134 SER A C 1
ATOM 997 O O . SER A 1 134 ? -8.435 5.438 6.913 1.00 90.56 134 SER A O 1
ATOM 999 N N . ASP A 1 135 ? -9.632 4.561 5.215 1.00 91.31 135 ASP A N 1
ATOM 1000 C CA . ASP A 1 135 ? -10.936 5.013 5.715 1.00 91.31 135 ASP A CA 1
ATOM 1001 C C . ASP A 1 135 ? -11.273 4.370 7.070 1.00 91.31 135 ASP A C 1
ATOM 1003 O O . ASP A 1 135 ? -11.847 5.006 7.954 1.00 91.31 135 ASP A O 1
ATOM 1007 N N . GLN A 1 136 ? -10.868 3.111 7.248 1.00 94.88 136 GLN A N 1
ATOM 1008 C CA . GLN A 1 136 ? -11.027 2.353 8.480 1.00 94.88 136 GLN A CA 1
ATOM 1009 C C . GLN A 1 136 ? -9.771 1.523 8.750 1.00 94.88 136 GLN A C 1
ATOM 1011 O O . GLN A 1 136 ? -9.237 0.864 7.860 1.00 94.88 136 GLN A O 1
ATOM 1016 N N . ILE A 1 137 ? -9.312 1.556 9.996 1.00 95.31 137 ILE A N 1
ATOM 1017 C CA . ILE A 1 137 ? -8.177 0.799 10.513 1.00 95.31 137 ILE A CA 1
ATOM 1018 C C . ILE A 1 137 ? -8.720 -0.184 11.544 1.00 95.31 137 ILE A C 1
ATOM 1020 O O . ILE A 1 137 ? -9.519 0.188 12.405 1.00 95.31 137 ILE A O 1
ATOM 1024 N N . VAL A 1 138 ? -8.281 -1.437 11.444 1.00 95.00 138 VAL A N 1
ATOM 1025 C CA . VAL A 1 138 ? -8.615 -2.507 12.386 1.00 95.00 138 VAL A CA 1
ATOM 1026 C C . VAL A 1 138 ? -7.335 -2.907 13.106 1.00 95.00 138 VAL A C 1
ATOM 1028 O O . VAL A 1 138 ? -6.429 -3.477 12.500 1.00 95.00 138 VAL A O 1
ATOM 1031 N N . CYS A 1 139 ? -7.257 -2.610 14.398 1.00 92.81 139 CYS A N 1
ATOM 1032 C CA . CYS A 1 139 ? -6.159 -3.047 15.248 1.00 92.81 139 CYS A CA 1
ATOM 1033 C C . CYS A 1 139 ? -6.501 -4.391 15.873 1.00 92.81 139 CYS A C 1
ATOM 1035 O O . CYS A 1 139 ? -7.554 -4.560 16.491 1.00 92.81 139 CYS A O 1
ATOM 1037 N N . MET A 1 140 ? -5.594 -5.349 15.713 1.00 91.19 140 MET A N 1
ATOM 1038 C CA . MET A 1 140 ? -5.751 -6.699 16.234 1.00 91.19 140 MET A CA 1
ATOM 1039 C C . MET A 1 140 ? -4.724 -6.961 17.328 1.00 91.19 140 MET A C 1
ATOM 1041 O O . MET A 1 140 ? -3.554 -6.622 17.181 1.00 91.19 140 MET A O 1
ATOM 1045 N N . GLU A 1 141 ? -5.158 -7.628 18.389 1.00 89.94 141 GLU A N 1
ATOM 1046 C CA . GLU A 1 141 ? -4.308 -8.073 19.485 1.00 89.94 141 GLU A CA 1
ATOM 1047 C C . GLU A 1 141 ? -4.693 -9.514 19.842 1.00 89.94 141 GLU A C 1
ATOM 1049 O O . GLU A 1 141 ? -5.876 -9.831 19.973 1.00 89.94 141 GLU A O 1
ATOM 1054 N N . HIS A 1 142 ? -3.710 -10.416 19.932 1.00 91.81 142 HIS A N 1
ATOM 1055 C CA . HIS A 1 142 ? -3.917 -11.834 20.277 1.00 91.81 142 HIS A CA 1
ATOM 1056 C C . HIS A 1 142 ? -5.005 -12.561 19.449 1.00 91.81 142 HIS A C 1
ATOM 1058 O O . HIS A 1 142 ? -5.659 -13.485 19.929 1.00 91.81 142 HIS A O 1
ATOM 1064 N N . GLY A 1 143 ? -5.197 -12.162 18.186 1.00 90.38 143 GLY A N 1
ATOM 1065 C CA . GLY A 1 143 ? -6.187 -12.757 17.278 1.00 90.38 143 GLY A CA 1
ATOM 1066 C C . GLY A 1 143 ? -7.614 -12.218 17.436 1.00 90.38 143 GLY A C 1
ATOM 1067 O O . GLY A 1 143 ? -8.513 -12.679 16.738 1.00 90.38 143 GLY A O 1
ATOM 1068 N N . THR A 1 144 ? -7.824 -11.230 18.305 1.00 92.69 144 THR A N 1
ATOM 1069 C CA . THR A 1 144 ? -9.088 -10.498 18.457 1.00 92.69 144 THR A CA 1
ATOM 1070 C C . THR A 1 144 ? -8.955 -9.059 17.980 1.00 92.69 144 THR A C 1
ATOM 1072 O O . THR A 1 144 ? -7.868 -8.486 18.008 1.00 92.69 144 THR A O 1
ATOM 1075 N N . VAL A 1 145 ? -10.060 -8.464 17.533 1.00 94.69 145 VAL A N 1
ATOM 1076 C CA . VAL A 1 145 ? -10.099 -7.033 17.227 1.00 94.69 145 VAL A CA 1
ATOM 1077 C C . VAL A 1 145 ? -10.092 -6.243 18.533 1.00 94.69 145 VAL A C 1
ATOM 1079 O O . VAL A 1 145 ? -11.017 -6.376 19.331 1.00 94.69 145 VAL A O 1
ATOM 1082 N N . ALA A 1 146 ? -9.055 -5.433 18.727 1.00 94.06 146 ALA A N 1
ATOM 1083 C CA . ALA A 1 146 ? -8.910 -4.553 19.879 1.00 94.06 146 ALA A CA 1
ATOM 1084 C C . ALA A 1 146 ? -9.585 -3.198 19.629 1.00 94.06 146 ALA A C 1
ATOM 1086 O O . ALA A 1 146 ? -10.340 -2.719 20.470 1.00 94.06 146 ALA A O 1
ATOM 1087 N N . GLU A 1 147 ? -9.349 -2.594 18.458 1.00 94.56 147 GLU A N 1
ATOM 1088 C CA . GLU A 1 147 ? -9.862 -1.263 18.111 1.00 94.56 147 GLU A CA 1
ATOM 1089 C C . GLU A 1 147 ? -10.242 -1.195 16.628 1.00 94.56 147 GLU A C 1
ATOM 1091 O O . GLU A 1 147 ? -9.610 -1.831 15.781 1.00 94.56 147 GLU A O 1
ATOM 1096 N N . ILE A 1 148 ? -11.274 -0.410 16.309 1.00 96.19 148 ILE A N 1
ATOM 1097 C CA . ILE A 1 148 ? -11.665 -0.077 14.935 1.00 96.19 148 ILE A CA 1
ATOM 1098 C C . ILE A 1 148 ? -11.960 1.418 14.868 1.00 96.19 148 ILE A C 1
ATOM 1100 O O . ILE A 1 148 ? -12.705 1.942 15.695 1.00 96.19 148 ILE A O 1
ATOM 1104 N N . GLY A 1 149 ? -11.428 2.094 13.856 1.00 94.81 149 GLY A N 1
ATOM 1105 C CA . GLY A 1 149 ? -11.756 3.489 13.582 1.00 94.81 149 GLY A CA 1
ATOM 1106 C C . GLY A 1 149 ? -10.899 4.076 12.474 1.00 94.81 149 GLY A C 1
ATOM 1107 O O . GLY A 1 149 ? -10.016 3.416 11.932 1.00 94.81 149 GLY A O 1
ATOM 1108 N N . SER A 1 150 ? -11.148 5.330 12.125 1.00 95.06 150 SER A N 1
ATOM 1109 C CA . SER A 1 150 ? -10.228 6.100 11.289 1.00 95.06 150 SER A CA 1
ATOM 1110 C C . SER A 1 150 ? -8.955 6.457 12.065 1.00 95.06 150 SER A C 1
ATOM 1112 O O . SER A 1 150 ? -8.950 6.497 13.298 1.00 95.06 150 SER A O 1
ATOM 1114 N N . HIS A 1 151 ? -7.882 6.811 11.351 1.00 93.50 151 HIS A N 1
ATOM 1115 C CA . HIS A 1 151 ? -6.639 7.282 11.976 1.00 93.50 151 HIS A CA 1
ATOM 1116 C C . HIS A 1 151 ? -6.890 8.393 13.012 1.00 93.50 151 HIS A C 1
ATOM 1118 O O . HIS A 1 151 ? -6.366 8.349 14.120 1.00 93.50 151 HIS A O 1
ATOM 1124 N N . LYS A 1 152 ? -7.746 9.369 12.686 1.00 93.88 152 LYS A N 1
ATOM 1125 C CA . LYS A 1 152 ? -8.050 10.499 13.579 1.00 93.88 152 LYS A CA 1
ATOM 1126 C C . LYS A 1 152 ? -8.751 10.057 14.864 1.00 93.88 152 LYS A C 1
ATOM 1128 O O . LYS A 1 152 ? -8.411 10.547 15.937 1.00 93.88 152 LYS A O 1
ATOM 1133 N N . GLU A 1 153 ? -9.719 9.151 14.756 1.00 94.31 153 GLU A N 1
ATOM 1134 C CA . GLU A 1 153 ? -10.471 8.641 15.908 1.00 94.31 153 GLU A CA 1
ATOM 1135 C C . GLU A 1 153 ? -9.574 7.813 16.827 1.00 94.31 153 GLU A C 1
ATOM 1137 O O . GLU A 1 153 ? -9.567 8.036 18.036 1.00 94.31 153 GLU A O 1
ATOM 1142 N N . LEU A 1 154 ? -8.772 6.913 16.256 1.00 93.62 154 LEU A N 1
ATOM 1143 C CA . LEU A 1 154 ? -7.870 6.052 17.019 1.00 93.62 154 LEU A CA 1
ATOM 1144 C C . LEU A 1 154 ? -6.748 6.850 17.702 1.00 93.62 154 LEU A C 1
ATOM 1146 O O . LEU A 1 154 ? -6.418 6.591 18.860 1.00 93.62 154 LEU A O 1
ATOM 1150 N N . MET A 1 155 ? -6.214 7.884 17.042 1.00 93.75 155 MET A N 1
ATOM 1151 C CA . MET A 1 155 ? -5.247 8.800 17.663 1.00 93.75 155 MET A CA 1
ATOM 1152 C C . MET A 1 155 ? -5.852 9.584 18.835 1.00 93.75 155 MET A C 1
ATOM 1154 O O . MET A 1 155 ? -5.175 9.815 19.836 1.00 93.75 155 MET A O 1
ATOM 1158 N N . ALA A 1 156 ? -7.126 9.979 18.746 1.00 94.56 156 ALA A N 1
ATOM 1159 C CA . ALA A 1 156 ? -7.810 10.692 19.825 1.00 94.56 156 ALA A CA 1
ATOM 1160 C C . ALA A 1 156 ? -8.107 9.792 21.038 1.00 94.56 156 ALA A C 1
ATOM 1162 O O . ALA A 1 156 ? -8.056 10.266 22.173 1.00 94.56 156 ALA A O 1
ATOM 1163 N N . GLN A 1 157 ? -8.387 8.505 20.807 1.00 93.44 157 GLN A N 1
ATOM 1164 C CA . GLN A 1 157 ? -8.652 7.524 21.866 1.00 93.44 157 GLN A CA 1
ATOM 1165 C C . GLN A 1 157 ? -7.413 7.203 22.710 1.00 93.44 157 GLN A C 1
ATOM 1167 O O . GLN A 1 157 ? -7.555 6.798 23.862 1.00 93.44 157 GLN A O 1
ATOM 1172 N N . LYS A 1 158 ? -6.205 7.414 22.167 1.00 92.88 158 LYS A N 1
ATOM 1173 C CA . LYS A 1 158 ? -4.925 7.116 22.835 1.00 92.88 158 LYS A CA 1
ATOM 1174 C C . LYS A 1 158 ? -4.801 5.662 23.325 1.00 92.88 158 LYS A C 1
ATOM 1176 O O . LYS A 1 158 ? -4.155 5.398 24.340 1.00 92.88 158 LYS A O 1
ATOM 1181 N N . GLY A 1 159 ? -5.432 4.738 22.604 1.00 93.12 159 GLY A N 1
ATOM 1182 C CA . GLY A 1 159 ? -5.409 3.305 22.885 1.00 93.12 159 GLY A CA 1
ATOM 1183 C C . GLY A 1 159 ? -4.230 2.571 22.231 1.00 93.12 159 GLY A C 1
ATOM 1184 O O . GLY A 1 159 ? -3.154 3.150 22.057 1.00 93.12 159 GLY A O 1
ATOM 1185 N N . LEU A 1 160 ? -4.421 1.301 21.868 1.00 92.38 160 LEU A N 1
ATOM 1186 C CA . LEU A 1 160 ? -3.389 0.428 21.293 1.00 92.38 160 LEU A CA 1
ATOM 1187 C C . LEU A 1 160 ? -2.793 1.022 20.012 1.00 92.38 160 LEU A C 1
ATOM 1189 O O . LEU A 1 160 ? -1.571 1.088 19.878 1.00 92.38 160 LEU A O 1
ATOM 1193 N N . TYR A 1 161 ? -3.637 1.499 19.090 1.00 93.69 161 TYR A N 1
ATOM 1194 C CA . TYR A 1 161 ? -3.164 2.098 17.840 1.00 93.69 161 TYR A CA 1
ATOM 1195 C C . TYR A 1 161 ? -2.211 3.274 18.082 1.00 93.69 161 TYR A C 1
ATOM 1197 O O . TYR A 1 161 ? -1.140 3.349 17.483 1.00 93.69 161 TYR A O 1
ATOM 1205 N N . PHE A 1 162 ? -2.593 4.180 18.986 1.00 93.31 162 PHE A N 1
ATOM 1206 C CA . PHE A 1 162 ? -1.806 5.362 19.327 1.00 93.31 162 PHE A CA 1
ATOM 1207 C C . PHE A 1 162 ? -0.445 4.981 19.917 1.00 93.31 162 PHE A C 1
ATOM 1209 O O . PHE A 1 162 ? 0.571 5.552 19.531 1.00 93.31 162 PHE A O 1
ATOM 1216 N N . GLN A 1 163 ? -0.409 3.994 20.818 1.00 91.94 163 GLN A N 1
ATOM 1217 C CA . GLN A 1 163 ? 0.839 3.522 21.421 1.00 91.94 163 GLN A CA 1
ATOM 1218 C C . GLN A 1 163 ? 1.800 2.966 20.366 1.00 91.94 163 GLN A C 1
ATOM 1220 O O . GLN A 1 163 ? 2.973 3.337 20.357 1.00 91.94 163 GLN A O 1
ATOM 1225 N N . LEU A 1 164 ? 1.301 2.126 19.453 1.00 90.38 164 LEU A N 1
ATOM 1226 C CA . LEU A 1 164 ? 2.105 1.576 18.359 1.00 90.38 164 LEU A CA 1
ATOM 1227 C C . LEU A 1 164 ? 2.604 2.684 17.416 1.00 90.38 164 LEU A C 1
ATOM 1229 O O . LEU A 1 164 ? 3.760 2.668 16.991 1.00 90.38 164 LEU A O 1
ATOM 1233 N N . TYR A 1 165 ? 1.747 3.666 17.119 1.00 90.44 165 TYR A N 1
ATOM 1234 C CA . TYR A 1 165 ? 2.083 4.795 16.253 1.00 90.44 165 TYR A CA 1
ATOM 1235 C C . TYR A 1 165 ? 3.201 5.663 16.839 1.00 90.44 165 TYR A C 1
ATOM 1237 O O . TYR A 1 165 ? 4.188 5.944 16.158 1.00 90.44 165 TYR A O 1
ATOM 1245 N N . GLU A 1 166 ? 3.090 6.041 18.113 1.00 90.12 166 GLU A N 1
ATOM 1246 C CA . GLU A 1 166 ? 4.105 6.843 18.801 1.00 90.12 166 GLU A CA 1
ATOM 1247 C C . GLU A 1 166 ? 5.432 6.090 18.954 1.00 90.12 166 GLU A C 1
ATOM 1249 O O . GLU A 1 166 ? 6.495 6.679 18.768 1.00 90.12 166 GLU A O 1
ATOM 1254 N N . GLN A 1 167 ? 5.396 4.781 19.229 1.00 88.62 167 GLN A N 1
ATOM 1255 C CA . GLN A 1 167 ? 6.609 3.959 19.278 1.00 88.62 167 GLN A CA 1
ATOM 1256 C C . GLN A 1 167 ? 7.358 3.996 17.946 1.00 88.62 167 GLN A C 1
ATOM 1258 O O . GLN A 1 167 ? 8.551 4.290 17.920 1.00 88.62 167 GLN A O 1
ATOM 1263 N N . GLN A 1 168 ? 6.658 3.764 16.834 1.00 86.56 168 GLN A N 1
ATOM 1264 C CA . GLN A 1 168 ? 7.281 3.778 15.514 1.00 86.56 168 GLN A CA 1
ATOM 1265 C C . GLN A 1 168 ? 7.796 5.169 15.121 1.00 86.56 168 GLN A C 1
ATOM 1267 O O . GLN A 1 168 ? 8.871 5.285 14.531 1.00 86.56 168 GLN A O 1
ATOM 1272 N N . ARG A 1 169 ? 7.062 6.229 15.481 1.00 84.06 169 ARG A N 1
ATOM 1273 C CA . ARG A 1 169 ? 7.487 7.619 15.276 1.00 84.06 169 ARG A CA 1
ATOM 1274 C C . ARG A 1 169 ? 8.787 7.918 16.031 1.00 84.06 169 ARG A C 1
ATOM 1276 O O . ARG A 1 169 ? 9.721 8.449 15.436 1.00 84.06 169 ARG A O 1
ATOM 1283 N N . ASN A 1 170 ? 8.879 7.509 17.294 1.00 81.50 170 ASN A N 1
ATOM 1284 C CA . ASN A 1 170 ? 10.061 7.734 18.127 1.00 81.50 170 ASN A CA 1
ATOM 1285 C C . ASN A 1 170 ? 11.264 6.903 17.662 1.00 81.50 170 ASN A C 1
ATOM 1287 O O . ASN A 1 170 ? 12.374 7.424 17.606 1.00 81.50 170 ASN A O 1
ATOM 1291 N N . SER A 1 171 ? 11.063 5.644 17.259 1.00 74.50 171 SER A N 1
ATOM 1292 C CA . SER A 1 171 ? 12.140 4.815 16.696 1.00 74.50 171 SER A CA 1
ATOM 1293 C C . SER A 1 171 ? 12.744 5.413 15.421 1.00 74.50 171 SER A C 1
ATOM 1295 O O . SER A 1 171 ? 13.931 5.230 15.167 1.00 74.50 171 SER A O 1
ATOM 1297 N N . CYS A 1 172 ? 11.960 6.158 14.637 1.00 60.91 172 CYS A N 1
ATOM 1298 C CA . CYS A 1 172 ? 12.458 6.852 13.452 1.00 60.91 172 CYS A CA 1
ATOM 1299 C C . CYS A 1 172 ? 13.211 8.156 13.789 1.00 60.91 172 CYS A C 1
ATOM 1301 O O . CYS A 1 172 ? 14.113 8.541 13.049 1.00 60.91 172 CYS A O 1
ATOM 1303 N N . GLU A 1 173 ? 12.866 8.832 14.892 1.00 53.25 173 GLU A N 1
ATOM 1304 C CA . GLU A 1 173 ? 13.544 10.060 15.345 1.00 53.25 173 GLU A CA 1
ATOM 1305 C C . GLU A 1 173 ? 14.885 9.772 16.049 1.00 53.25 173 GLU A C 1
ATOM 1307 O O . GLU A 1 173 ? 15.806 10.584 15.962 1.00 53.25 173 GLU A O 1
ATOM 1312 N N . VAL A 1 174 ? 15.034 8.608 16.694 1.00 50.62 174 VAL A N 1
ATOM 1313 C CA . VAL A 1 174 ? 16.286 8.201 17.366 1.00 50.62 174 VAL A CA 1
ATOM 1314 C C . VAL A 1 174 ? 17.392 7.842 16.363 1.00 50.62 174 VAL A C 1
ATOM 1316 O O . VAL A 1 174 ? 18.555 8.125 16.620 1.00 50.62 174 VAL A O 1
ATOM 1319 N N . ALA A 1 175 ? 17.052 7.356 15.164 1.00 45.66 175 ALA A N 1
ATOM 1320 C CA . ALA A 1 175 ? 18.029 7.079 14.102 1.00 45.66 175 ALA A CA 1
ATOM 1321 C C . ALA A 1 175 ? 18.662 8.343 13.468 1.00 45.66 175 ALA A C 1
ATOM 1323 O O . ALA A 1 175 ? 19.521 8.231 12.596 1.00 45.66 175 ALA A O 1
ATOM 1324 N N . GLY A 1 176 ? 18.222 9.543 13.868 1.00 42.28 176 GLY A N 1
ATOM 1325 C CA . GLY A 1 176 ? 18.732 10.829 13.380 1.00 42.28 176 GLY A CA 1
ATOM 1326 C C . GLY A 1 176 ? 19.588 11.608 14.384 1.00 42.28 176 GLY A C 1
ATOM 1327 O O . GLY A 1 176 ? 19.873 12.777 14.130 1.00 42.28 176 GLY A O 1
ATOM 1328 N N . LYS A 1 177 ? 19.956 11.014 15.528 1.00 36.25 177 LYS A N 1
ATOM 1329 C CA . LYS A 1 177 ? 20.796 11.649 16.557 1.00 36.25 177 LYS A CA 1
ATOM 1330 C C . LYS A 1 177 ? 21.856 10.679 17.085 1.00 36.25 177 LYS A C 1
ATOM 1332 O O . LYS A 1 177 ? 21.757 10.218 18.213 1.00 36.25 177 LYS A O 1
ATOM 1337 N N . GLU A 1 178 ? 22.870 10.407 16.275 1.00 38.03 178 GLU A N 1
ATOM 1338 C CA . GLU A 1 178 ? 24.157 9.886 16.749 1.00 38.03 178 GLU A CA 1
ATOM 1339 C C . GLU A 1 178 ? 25.276 10.695 16.078 1.00 38.03 178 GLU A C 1
ATOM 1341 O O . GLU A 1 178 ? 25.849 10.278 15.079 1.00 38.03 178 GLU A O 1
ATOM 1346 N N . GLU A 1 179 ? 25.536 11.890 16.609 1.00 38.53 179 GLU A N 1
ATOM 1347 C CA . GLU A 1 179 ? 26.879 12.476 16.632 1.00 38.53 179 GLU A CA 1
ATOM 1348 C C . GLU A 1 179 ? 27.111 12.984 18.067 1.00 38.53 179 GLU A C 1
ATOM 1350 O O . GLU A 1 179 ? 26.286 13.732 18.599 1.00 38.53 179 GLU A O 1
ATOM 1355 N N . ASP A 1 180 ? 28.218 12.507 18.642 1.00 34.00 180 ASP A N 1
ATOM 1356 C CA . ASP A 1 180 ? 28.934 12.943 19.850 1.00 34.00 180 ASP A CA 1
ATOM 1357 C C . ASP A 1 180 ? 28.333 12.615 21.237 1.00 34.00 180 ASP A C 1
ATOM 1359 O O . ASP A 1 180 ? 27.460 13.310 21.752 1.00 34.00 180 ASP A O 1
ATOM 1363 N N . ASP A 1 181 ? 28.825 11.543 21.876 1.00 36.56 181 ASP A N 1
ATOM 1364 C CA . ASP A 1 181 ? 29.823 11.646 22.964 1.00 36.56 181 ASP A CA 1
ATOM 1365 C C . ASP A 1 181 ? 30.201 10.254 23.531 1.00 36.56 181 ASP A C 1
ATOM 1367 O O . ASP A 1 181 ? 29.391 9.328 23.595 1.00 36.56 181 ASP A O 1
ATOM 1371 N N . ASP A 1 182 ? 31.478 10.133 23.891 1.00 36.06 182 ASP A N 1
ATOM 1372 C CA . ASP A 1 182 ? 32.227 8.933 24.274 1.00 36.06 182 ASP A CA 1
ATOM 1373 C C . ASP A 1 182 ? 31.791 8.224 25.584 1.00 36.06 182 ASP A C 1
ATOM 1375 O O . ASP A 1 182 ? 31.336 8.850 26.538 1.00 36.06 182 A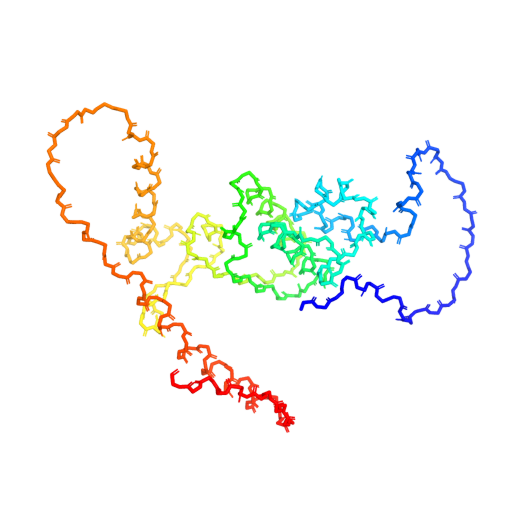SP A O 1
ATOM 1379 N N . GLU A 1 183 ? 32.072 6.911 25.609 1.00 45.22 183 GLU A N 1
ATOM 1380 C CA . GLU A 1 183 ? 32.313 5.994 26.748 1.00 45.22 183 GLU A CA 1
ATOM 1381 C C . GLU A 1 183 ? 31.261 5.850 27.875 1.00 45.22 183 GLU A C 1
ATOM 1383 O O . GLU A 1 183 ? 31.250 6.606 28.838 1.00 45.22 183 GLU A O 1
ATOM 1388 N N . ASP A 1 184 ? 30.501 4.742 27.844 1.00 34.44 184 ASP A N 1
ATOM 1389 C CA . ASP A 1 184 ? 30.389 3.789 28.968 1.00 34.44 184 ASP A CA 1
ATOM 1390 C C . ASP A 1 184 ? 29.772 2.442 28.498 1.00 34.44 184 ASP A C 1
ATOM 1392 O O . ASP A 1 184 ? 29.032 2.376 27.519 1.00 34.44 184 ASP A O 1
ATOM 1396 N N . GLU A 1 185 ? 30.158 1.350 29.167 1.00 38.03 185 GLU A N 1
ATOM 1397 C CA . GLU A 1 185 ? 29.875 -0.078 28.897 1.00 38.03 185 GLU A CA 1
ATOM 1398 C C . GLU A 1 185 ? 28.417 -0.470 28.519 1.00 38.03 185 GLU A C 1
ATOM 1400 O O . GLU A 1 185 ? 27.459 0.218 28.869 1.00 38.03 185 GLU A O 1
ATOM 1405 N N . PRO A 1 186 ? 28.212 -1.620 27.832 1.00 33.81 186 PRO A N 1
ATOM 1406 C CA . PRO A 1 186 ? 26.954 -1.946 27.167 1.00 33.81 186 PRO A CA 1
ATOM 1407 C C . PRO A 1 186 ? 25.862 -2.360 28.158 1.00 33.81 186 PRO A C 1
ATOM 1409 O O . PRO A 1 186 ? 25.798 -3.513 28.595 1.00 33.81 186 PRO A O 1
ATOM 1412 N N . ASP A 1 187 ? 24.932 -1.450 28.436 1.00 35.72 187 ASP A N 1
ATOM 1413 C CA . ASP A 1 187 ? 23.686 -1.805 29.103 1.00 35.72 187 ASP A CA 1
ATOM 1414 C C . ASP A 1 187 ? 22.799 -2.597 28.131 1.00 35.72 187 ASP A C 1
ATOM 1416 O O . ASP A 1 187 ? 22.476 -2.188 27.014 1.00 35.72 187 ASP A O 1
ATOM 1420 N N . THR A 1 188 ? 22.468 -3.809 28.555 1.00 35.69 188 THR A N 1
ATOM 1421 C CA . THR A 1 188 ? 21.794 -4.850 27.782 1.00 35.69 188 THR A CA 1
ATOM 1422 C C . THR A 1 188 ? 20.584 -4.331 27.001 1.00 35.69 188 THR A C 1
ATOM 1424 O O . THR A 1 188 ? 19.602 -3.879 27.591 1.00 35.69 188 THR A O 1
ATOM 1427 N N . LEU A 1 189 ? 20.623 -4.480 25.671 1.00 32.78 189 LEU A N 1
ATOM 1428 C CA . LEU A 1 189 ? 19.480 -4.337 24.768 1.00 32.78 189 LEU A CA 1
ATOM 1429 C C . LEU A 1 189 ? 18.306 -5.200 25.257 1.00 32.78 189 LEU A C 1
ATOM 1431 O O . LEU A 1 189 ? 18.217 -6.388 24.942 1.00 32.78 189 LEU A O 1
ATOM 1435 N N . ASN A 1 190 ? 17.370 -4.606 25.994 1.00 39.06 190 ASN A N 1
ATOM 1436 C CA . ASN A 1 190 ? 16.076 -5.221 26.255 1.00 39.06 190 ASN A CA 1
ATOM 1437 C C . ASN A 1 190 ? 15.144 -4.927 25.073 1.00 39.06 190 ASN A C 1
ATOM 1439 O O . ASN A 1 190 ? 14.241 -4.096 25.153 1.00 39.06 190 ASN A O 1
ATOM 1443 N N . LEU A 1 191 ? 15.409 -5.592 23.945 1.00 39.19 191 LEU A N 1
ATOM 1444 C CA . LEU A 1 191 ? 14.419 -5.749 22.886 1.00 39.19 191 LEU A CA 1
ATOM 1445 C C . LEU A 1 191 ? 13.444 -6.852 23.322 1.00 39.19 191 LEU A C 1
ATOM 1447 O O . LEU A 1 191 ? 13.868 -8.008 23.421 1.00 39.19 191 LEU A O 1
ATOM 1451 N N . PRO A 1 192 ? 12.144 -6.572 23.529 1.00 38.66 192 PRO A N 1
ATOM 1452 C CA . PRO A 1 192 ? 11.169 -7.644 23.565 1.00 38.66 192 PRO A CA 1
ATOM 1453 C C . PRO A 1 192 ? 11.133 -8.320 22.186 1.00 38.66 192 PRO A C 1
ATOM 1455 O O . PRO A 1 192 ? 11.010 -7.689 21.138 1.00 38.66 192 PRO A O 1
ATOM 1458 N N . ASP A 1 193 ? 11.324 -9.632 22.231 1.00 38.78 193 ASP A N 1
ATOM 1459 C CA . ASP A 1 193 ? 11.655 -10.538 21.141 1.00 38.78 193 ASP A CA 1
ATOM 1460 C C . ASP A 1 193 ? 10.703 -10.446 19.927 1.00 38.78 193 ASP A C 1
ATOM 1462 O O . ASP A 1 193 ? 9.583 -10.966 19.929 1.00 38.78 193 ASP A O 1
ATOM 1466 N N . LEU A 1 194 ? 11.185 -9.854 18.826 1.00 41.44 194 LEU A N 1
ATOM 1467 C CA . LEU A 1 194 ? 10.483 -9.798 17.535 1.00 41.44 194 LEU A CA 1
ATOM 1468 C C . LEU A 1 194 ? 10.296 -11.193 16.891 1.00 41.44 194 LEU A C 1
ATOM 1470 O O . LEU A 1 194 ? 9.616 -11.327 15.870 1.00 41.44 194 LEU A O 1
ATOM 1474 N N . LYS A 1 195 ? 10.847 -12.266 17.485 1.00 34.47 195 LYS A N 1
ATOM 1475 C CA . LYS A 1 195 ? 10.554 -13.653 17.083 1.00 34.47 195 LYS A CA 1
ATOM 1476 C C . LYS A 1 195 ? 9.117 -14.067 17.409 1.00 34.47 195 LYS A C 1
ATOM 1478 O O . LYS A 1 195 ? 8.579 -14.937 16.724 1.00 34.47 195 LYS A O 1
ATOM 1483 N N . MET A 1 196 ? 8.462 -13.422 18.379 1.00 35.41 196 MET A N 1
ATOM 1484 C CA . MET A 1 196 ? 7.087 -13.753 18.770 1.00 35.41 196 MET A CA 1
ATOM 1485 C C . MET A 1 196 ? 6.069 -13.444 17.656 1.00 35.41 196 MET A C 1
ATOM 1487 O O . MET A 1 196 ? 5.172 -14.248 17.399 1.00 35.41 196 MET A O 1
ATOM 1491 N N . TYR A 1 197 ? 6.257 -12.358 16.900 1.00 41.72 197 TYR A N 1
ATOM 1492 C CA . TYR A 1 197 ? 5.344 -11.981 15.809 1.00 41.72 197 TYR A CA 1
ATOM 1493 C C . TYR A 1 197 ? 5.434 -12.904 14.579 1.00 41.72 197 TYR A C 1
ATOM 1495 O O . TYR A 1 197 ? 4.431 -13.129 13.897 1.00 41.72 197 TYR A O 1
ATOM 1503 N N . ARG A 1 198 ? 6.587 -13.549 14.339 1.00 32.72 198 ARG A N 1
ATOM 1504 C CA . ARG A 1 198 ? 6.710 -14.603 13.307 1.00 32.72 198 ARG A CA 1
ATOM 1505 C C . ARG A 1 198 ? 6.083 -15.935 13.738 1.00 32.72 198 ARG A C 1
ATOM 1507 O O . ARG A 1 198 ? 5.703 -16.725 12.880 1.00 32.72 198 ARG A O 1
ATOM 1514 N N . ALA A 1 199 ? 5.950 -16.188 15.042 1.00 39.84 199 ALA A N 1
ATOM 1515 C CA . ALA A 1 199 ? 5.323 -17.404 15.564 1.00 39.84 199 ALA A CA 1
ATOM 1516 C C . ALA A 1 199 ? 3.783 -17.312 15.610 1.00 39.84 199 ALA A C 1
ATOM 1518 O O . ALA A 1 199 ? 3.098 -18.316 15.409 1.00 39.84 199 ALA A O 1
ATOM 1519 N N . LEU A 1 200 ? 3.232 -16.111 15.826 1.00 42.25 200 LEU A N 1
ATOM 1520 C CA . LEU A 1 200 ? 1.789 -15.877 15.987 1.00 42.25 200 LEU A CA 1
ATOM 1521 C C . LEU A 1 200 ? 1.006 -15.754 14.669 1.00 42.25 200 LEU A C 1
ATOM 1523 O O . LEU A 1 200 ? -0.221 -15.839 14.671 1.00 42.25 200 LEU A O 1
ATOM 1527 N N . THR A 1 201 ? 1.687 -15.612 13.534 1.00 41.91 201 THR A N 1
ATOM 1528 C CA . THR A 1 201 ? 1.057 -15.522 12.203 1.00 41.91 201 THR A CA 1
ATOM 1529 C C . THR A 1 201 ? 0.713 -16.892 11.606 1.00 41.91 201 THR A C 1
ATOM 1531 O O . THR A 1 201 ? -0.211 -17.007 10.800 1.00 41.91 201 THR A O 1
ATOM 1534 N N . LEU A 1 202 ? 1.370 -17.970 12.048 1.00 43.19 202 LEU A N 1
ATOM 1535 C CA . LEU A 1 202 ? 1.153 -19.322 11.512 1.00 43.19 202 LEU A CA 1
ATOM 1536 C C . LEU A 1 202 ? -0.203 -19.966 11.887 1.00 43.19 202 LEU A C 1
ATOM 1538 O O . LEU A 1 202 ? -0.776 -20.644 11.029 1.00 43.19 202 LEU A O 1
ATOM 1542 N N . PRO A 1 203 ? -0.769 -19.786 13.100 1.00 43.34 203 PRO A N 1
ATOM 1543 C CA . PRO A 1 203 ? -2.074 -20.359 13.446 1.00 43.34 203 PRO A CA 1
ATOM 1544 C C . PRO A 1 203 ? -3.248 -19.682 12.723 1.00 43.34 203 PRO A C 1
ATOM 1546 O O . PRO A 1 203 ? -4.167 -20.370 12.278 1.00 43.34 203 PRO A O 1
ATOM 1549 N N . VAL A 1 204 ? -3.201 -18.354 12.559 1.00 47.84 204 VAL A N 1
ATOM 1550 C CA . VAL A 1 204 ? -4.254 -17.571 11.883 1.00 47.84 204 VAL A CA 1
ATOM 1551 C C . VAL A 1 204 ? -4.284 -17.892 10.385 1.00 47.84 204 VAL A C 1
ATOM 1553 O O . VAL A 1 204 ? -5.347 -18.186 9.837 1.00 47.84 204 VAL A O 1
ATOM 1556 N N . LEU A 1 205 ? -3.111 -17.967 9.744 1.00 44.75 205 LEU A N 1
ATOM 1557 C CA . LEU A 1 205 ? -2.987 -18.360 8.336 1.00 44.75 205 LEU A CA 1
ATOM 1558 C C . LEU A 1 205 ? -3.383 -19.825 8.088 1.00 44.75 205 LEU A C 1
ATOM 1560 O O . LEU A 1 205 ? -3.962 -20.133 7.047 1.00 44.75 205 LEU A O 1
ATOM 1564 N N . ARG A 1 206 ? -3.140 -20.740 9.042 1.00 44.72 206 ARG A N 1
ATOM 1565 C CA . ARG A 1 206 ? -3.619 -22.134 8.940 1.00 44.72 206 ARG A CA 1
ATOM 1566 C C . ARG A 1 206 ? -5.141 -22.233 8.983 1.00 44.72 206 ARG A C 1
ATOM 1568 O O . ARG A 1 206 ? -5.699 -23.059 8.265 1.00 44.72 206 ARG A O 1
ATOM 1575 N N . ARG A 1 207 ? -5.808 -21.403 9.791 1.00 43.03 207 ARG A N 1
ATOM 1576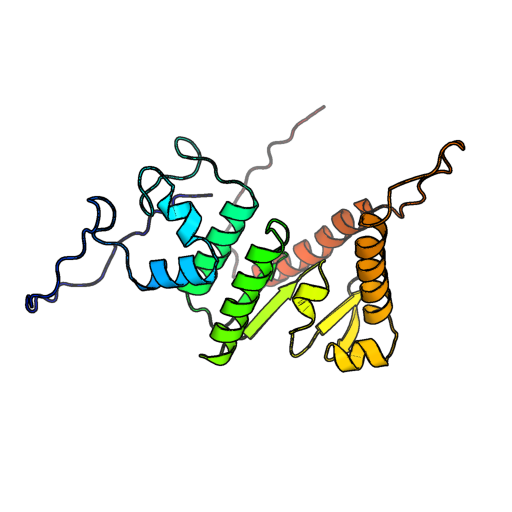 C CA . ARG A 1 207 ? -7.271 -21.432 9.920 1.00 43.03 207 ARG A CA 1
ATOM 1577 C C . ARG A 1 207 ? -7.967 -20.806 8.718 1.00 43.03 207 ARG A C 1
ATOM 1579 O O . ARG A 1 207 ? -8.824 -21.455 8.135 1.00 43.03 207 ARG A O 1
ATOM 1586 N N . ALA A 1 208 ? -7.484 -19.652 8.252 1.00 45.56 208 ALA A N 1
ATOM 1587 C CA . ALA A 1 208 ? -7.959 -19.047 7.007 1.00 45.56 208 ALA A CA 1
ATOM 1588 C C . ALA A 1 208 ? -7.797 -20.002 5.810 1.00 45.56 208 ALA A C 1
ATOM 1590 O O . ALA A 1 208 ? -8.691 -20.125 4.981 1.00 45.56 208 ALA A O 1
ATOM 1591 N N . ARG A 1 209 ? -6.690 -20.753 5.753 1.00 42.88 209 ARG A N 1
ATOM 1592 C CA . ARG A 1 209 ? -6.467 -21.761 4.712 1.00 42.88 209 ARG A CA 1
ATOM 1593 C C . ARG A 1 209 ? -7.416 -22.960 4.832 1.00 42.88 209 ARG A C 1
ATOM 1595 O O . ARG A 1 209 ? -7.863 -23.443 3.802 1.00 42.88 209 ARG A O 1
ATOM 1602 N N . SER A 1 210 ? -7.743 -23.414 6.044 1.00 42.47 210 SER A N 1
ATOM 1603 C CA . SER A 1 210 ? -8.723 -24.489 6.278 1.00 42.47 210 SER A CA 1
ATOM 1604 C C . SER A 1 210 ? -10.143 -24.070 5.900 1.00 42.47 210 SER A C 1
ATOM 1606 O O . SER A 1 210 ? -10.862 -24.854 5.291 1.00 42.47 210 SER A O 1
ATOM 1608 N N . ASP A 1 211 ? -10.536 -22.840 6.227 1.00 48.84 211 ASP A N 1
ATOM 1609 C CA . ASP A 1 211 ? -11.876 -22.327 5.935 1.00 48.84 211 ASP A CA 1
ATOM 1610 C C . ASP A 1 211 ? -12.041 -22.047 4.431 1.00 48.84 211 ASP A C 1
ATOM 1612 O O . ASP A 1 211 ? -13.080 -22.349 3.850 1.00 48.84 211 ASP A O 1
ATOM 1616 N N . VAL A 1 212 ? -10.979 -21.582 3.760 1.00 47.72 212 VAL A N 1
ATOM 1617 C CA . VAL A 1 212 ? -10.946 -21.443 2.293 1.00 47.72 212 VAL A CA 1
ATOM 1618 C C . VAL A 1 212 ? -10.936 -22.810 1.590 1.00 47.72 212 VAL A C 1
ATOM 1620 O O . VAL A 1 212 ? -11.643 -22.975 0.601 1.00 47.72 212 VAL A O 1
ATOM 1623 N N . LEU A 1 213 ? -10.215 -23.818 2.104 1.00 45.22 213 LEU A N 1
ATOM 1624 C CA . LEU A 1 213 ? -10.256 -25.193 1.568 1.00 45.22 213 LEU A CA 1
ATOM 1625 C C . LEU A 1 213 ? -11.595 -25.903 1.817 1.00 45.22 213 LEU A C 1
ATOM 1627 O O . LEU A 1 213 ? -11.955 -26.794 1.060 1.00 45.22 213 LEU A O 1
ATOM 1631 N N . ALA A 1 214 ? -12.336 -25.531 2.861 1.00 47.19 214 ALA A N 1
ATOM 1632 C CA . ALA A 1 214 ? -13.674 -26.063 3.112 1.00 47.19 214 ALA A CA 1
ATOM 1633 C C . ALA A 1 214 ? -14.738 -25.441 2.187 1.00 47.19 214 ALA A C 1
ATOM 1635 O O . ALA A 1 214 ? -15.754 -26.075 1.907 1.00 47.19 214 ALA A O 1
ATOM 1636 N N . LEU A 1 215 ? -14.507 -24.214 1.704 1.00 49.44 215 LEU A N 1
ATOM 1637 C CA . LEU A 1 215 ? -15.388 -23.509 0.766 1.00 49.44 215 LEU A CA 1
ATOM 1638 C C . LEU A 1 215 ? -15.095 -23.858 -0.701 1.00 49.44 215 LEU A C 1
ATOM 1640 O O . LEU A 1 215 ? -16.008 -23.876 -1.526 1.00 49.44 215 LEU A O 1
ATOM 1644 N N . CYS A 1 216 ? -13.842 -24.175 -1.023 1.00 38.47 216 CYS A N 1
ATOM 1645 C CA . CYS A 1 216 ? -13.422 -24.662 -2.331 1.00 38.47 216 CYS A CA 1
ATOM 1646 C C . CYS A 1 216 ? -13.349 -26.191 -2.285 1.00 38.47 216 CYS A C 1
ATOM 1648 O O . CYS A 1 216 ? -12.317 -26.731 -1.901 1.00 38.47 216 CYS A O 1
ATOM 1650 N N . GLY A 1 217 ? -14.454 -26.867 -2.626 1.00 38.78 217 GLY A N 1
ATOM 1651 C CA . GLY A 1 217 ? -14.572 -28.331 -2.649 1.00 38.78 217 GLY A CA 1
ATOM 1652 C C . GLY A 1 217 ? -13.281 -29.024 -3.094 1.00 38.78 217 GLY A C 1
ATOM 1653 O O . GLY A 1 217 ? -12.713 -28.682 -4.128 1.00 38.78 217 GLY A O 1
ATOM 1654 N N . GLY A 1 218 ? -12.801 -29.930 -2.240 1.00 44.62 218 GLY A N 1
ATOM 1655 C CA . GLY A 1 218 ? -11.459 -30.484 -2.322 1.00 44.62 218 GLY A CA 1
ATOM 1656 C C . GLY A 1 218 ? -11.178 -31.204 -3.633 1.00 44.62 218 GLY A C 1
ATOM 1657 O O . GLY A 1 218 ? -11.889 -32.140 -3.978 1.00 44.62 218 GLY A O 1
ATOM 1658 N N . ASP A 1 219 ? -10.073 -30.813 -4.260 1.00 38.31 219 ASP A N 1
ATOM 1659 C CA . ASP A 1 219 ? -9.268 -31.688 -5.098 1.00 38.31 219 ASP A CA 1
ATOM 1660 C C . ASP A 1 219 ? -7.807 -31.605 -4.637 1.00 38.31 219 ASP A C 1
ATOM 1662 O O . ASP A 1 219 ? -7.246 -30.542 -4.353 1.00 38.31 219 ASP A O 1
ATOM 1666 N N . ASP A 1 220 ? -7.247 -32.795 -4.481 1.00 45.44 220 ASP A N 1
ATOM 1667 C CA . ASP A 1 220 ? -5.996 -33.154 -3.831 1.00 45.44 220 ASP A CA 1
ATOM 1668 C C . ASP A 1 220 ? -4.781 -32.546 -4.564 1.00 45.44 220 ASP A C 1
ATOM 1670 O O . ASP A 1 220 ? -4.478 -32.898 -5.703 1.00 45.44 220 ASP A O 1
ATOM 1674 N N . MET A 1 221 ? -4.059 -31.626 -3.917 1.00 36.78 221 MET A N 1
ATOM 1675 C CA . MET A 1 221 ? -2.780 -31.091 -4.407 1.00 36.78 221 MET A CA 1
ATOM 1676 C C . MET A 1 221 ? -1.672 -31.506 -3.440 1.00 36.78 221 MET A C 1
ATOM 1678 O O . MET A 1 221 ? -1.317 -30.785 -2.503 1.00 36.78 221 MET A O 1
ATOM 1682 N N . SER A 1 222 ? -1.122 -32.699 -3.673 1.00 34.62 222 SER A N 1
ATOM 1683 C CA . SER A 1 222 ? 0.034 -33.231 -2.956 1.00 34.62 222 SER A CA 1
ATOM 1684 C C . SER A 1 222 ? 1.286 -32.391 -3.246 1.00 34.62 222 SER A C 1
ATOM 1686 O O . SER A 1 222 ? 1.875 -32.484 -4.325 1.00 34.62 222 SER A O 1
ATOM 1688 N N . LEU A 1 223 ? 1.734 -31.594 -2.276 1.00 36.50 223 LEU A N 1
ATOM 1689 C CA . LEU A 1 223 ? 3.062 -30.976 -2.285 1.00 36.50 223 LEU A CA 1
ATOM 1690 C C . LEU A 1 223 ? 3.952 -31.721 -1.289 1.00 36.50 223 LEU A C 1
ATOM 1692 O O . LEU A 1 223 ? 3.710 -31.705 -0.086 1.00 36.50 223 LEU A O 1
ATOM 1696 N N . GLY A 1 224 ? 4.956 -32.414 -1.828 1.00 32.09 224 GLY A N 1
ATOM 1697 C CA . GLY A 1 224 ? 5.860 -33.288 -1.091 1.00 32.09 224 GLY A CA 1
ATOM 1698 C C . GLY A 1 224 ? 6.700 -32.558 -0.044 1.00 32.09 224 GLY A C 1
ATOM 1699 O O . GLY A 1 224 ? 7.522 -31.700 -0.365 1.00 32.09 224 GLY A O 1
ATOM 1700 N N . GLU A 1 225 ? 6.549 -32.975 1.210 1.00 34.88 225 GLU A N 1
ATOM 1701 C CA . GLU A 1 225 ? 7.485 -32.685 2.291 1.00 34.88 225 GLU A CA 1
ATOM 1702 C C . GLU A 1 225 ? 8.789 -33.460 2.064 1.00 34.88 225 GLU A C 1
ATOM 1704 O O . GLU A 1 225 ? 8.883 -34.665 2.316 1.00 34.88 225 GLU A O 1
ATOM 1709 N N . LYS A 1 226 ? 9.846 -32.766 1.630 1.00 31.73 226 LYS A N 1
ATOM 1710 C CA . LYS A 1 226 ? 11.206 -33.265 1.847 1.00 31.73 226 LYS A CA 1
ATOM 1711 C C . LYS A 1 226 ? 11.576 -33.044 3.311 1.00 31.73 226 LYS A C 1
ATOM 1713 O O . LYS A 1 226 ? 11.952 -31.951 3.718 1.00 31.73 226 LYS A O 1
ATOM 1718 N N . ARG A 1 227 ? 11.478 -34.129 4.079 1.00 37.47 227 ARG A N 1
ATOM 1719 C CA . ARG A 1 227 ? 12.129 -34.324 5.377 1.00 37.47 227 ARG A CA 1
ATOM 1720 C C . ARG A 1 227 ? 13.637 -34.092 5.237 1.00 37.47 227 ARG A C 1
ATOM 1722 O O . ARG A 1 227 ? 14.320 -34.904 4.618 1.00 37.47 227 ARG A O 1
ATOM 1729 N N . THR A 1 228 ? 14.172 -33.046 5.853 1.00 36.47 228 THR A N 1
ATOM 1730 C CA . THR A 1 228 ? 15.581 -33.038 6.264 1.00 36.47 228 THR A CA 1
ATOM 1731 C C . THR A 1 228 ? 15.668 -33.695 7.632 1.00 36.47 228 THR A C 1
ATOM 1733 O O . THR A 1 228 ? 15.051 -33.246 8.596 1.00 36.47 228 THR A O 1
ATOM 1736 N N . SER A 1 229 ? 16.361 -34.827 7.653 1.00 37.97 229 SER A N 1
ATOM 1737 C CA . SER A 1 229 ? 16.636 -35.650 8.825 1.00 37.97 229 SER A CA 1
ATOM 1738 C C . SER A 1 229 ? 18.024 -35.297 9.356 1.00 37.97 229 SER A C 1
ATOM 1740 O O . SER A 1 229 ? 18.925 -35.155 8.531 1.00 37.97 229 SER A O 1
ATOM 1742 N N . LEU A 1 230 ? 18.139 -35.285 10.691 1.00 36.38 230 LEU A N 1
ATOM 1743 C CA . LEU A 1 230 ? 19.348 -35.277 11.537 1.00 36.38 230 LEU A CA 1
ATOM 1744 C C . LEU A 1 230 ? 20.222 -34.015 11.520 1.00 36.38 230 LEU A C 1
ATOM 1746 O O . LEU A 1 230 ? 20.822 -33.692 10.476 1.00 36.38 230 LEU A O 1
#

Foldseek 3Di:
DDDPPPDPDDDDDDDDDDDDDDDDPDDPLPPDDDPLLVVLLVLLVQQVVLCVDPNRSNFIEDDVGDDDDPSNVLSNVSSVQVSVVDQEAEAEQSCVRPDPVSLVSNLVSVVVSVVVDRHHYDYDHLDVVSCLPPQKDFDDDLNHTPDMGHNVVCCVVCPPSVVSNVVVVVVVVVVVDDDDDDDDDDDDPPDPDPVVVVVSVVVVVVVVVVVVCVVVPDDDDDDDDDDDDD